Protein AF-A0A956KTE0-F1 (afdb_monomer_lite)

Foldseek 3Di:
DQPPDPLPQDALVVLVVLLVVLCPDPLLVVAQPDDPVRLVVQLVVCLVVLPLVSLLVSLLNGLSNLLSQLLNLLVVLLVLLVPQDPDDCVVSLVVSLVSLVSNLVSLVSNLSSLVSLLSSQVSDPPRDDDDDDDPCLVVVLVVLLVVLVVCVVVPDCNSVVLSVQSSVLSRQQSSLSVVQVVCSVVVVSVSRPSVSNSVSSSSNSSSSSSSNSNSVVVVVVVVVVVVVVVVVD

Secondary structure (DSSP, 8-state):
-------PPPPHHHHHHHHHHHTTSHHHHT--SS-HHHHHHHHHHHHHTT-HHHHHHHHHHHHHHHHHHHHHHHHHHHHHHHT--SS-SHHHHHHHHHHHHHHHHHHHHHHHHHHHHHHHHHTSTTPPPPPPPPTTHHHHHHHHHHHHHHHHHTTS-HHHHHHHHHHHHHHHHHHHHHHHHHHHHTT-GGG--HHHHHHHHHHHHHHHHHHHHHHHHHHHHHHHHHHHHHTT-

Sequence (233 aa):
MRLAIPLEPPTLDEALGFTRALSLRPEVAAGPIMTAHQWDRAVVAAVTRRDRDGLAILLQAELVPNLASALQALATALRCARACPEGPPDEHVLDLADRIEPTSLAVMRAGKAVWAAEKREELLPEGPAPQRPRPGASSWVLAKATHYLEQQMDGGGACHRVTEDLGRALCRVAGPARVAIRCIDTGALDDLPTPPLQTALLDAFNALSAVRLYHVSLLLAEVTACEVLTARR

Structure (mmCIF, N/CA/C/O backbone):
data_AF-A0A956KTE0-F1
#
_entry.id   AF-A0A956KTE0-F1
#
loop_
_atom_site.group_PDB
_atom_site.id
_atom_site.type_symbol
_atom_site.label_atom_id
_atom_site.label_alt_id
_atom_site.label_comp_id
_atom_site.label_asym_id
_atom_site.label_entity_id
_atom_site.label_seq_id
_atom_site.pdbx_PDB_ins_code
_atom_site.Cartn_x
_atom_site.Cartn_y
_atom_site.Cartn_z
_atom_site.occupancy
_atom_site.B_iso_or_equiv
_atom_site.auth_seq_id
_atom_site.auth_comp_id
_atom_site.auth_asym_id
_atom_site.auth_atom_id
_atom_site.pdbx_PDB_model_num
ATOM 1 N N . MET A 1 1 ? -8.243 -14.402 22.248 1.00 38.31 1 MET A N 1
ATOM 2 C CA . MET A 1 1 ? -7.572 -15.489 21.502 1.00 38.31 1 MET A CA 1
ATOM 3 C C . MET A 1 1 ? -7.124 -14.879 20.182 1.00 38.31 1 MET A C 1
ATOM 5 O O . MET A 1 1 ? -7.975 -14.691 19.328 1.00 38.31 1 MET A O 1
ATOM 9 N N . ARG A 1 2 ? -5.857 -14.450 20.050 1.00 47.56 2 ARG A N 1
ATOM 10 C CA . ARG A 1 2 ? -5.370 -13.836 18.800 1.00 47.56 2 ARG A CA 1
ATOM 11 C C . ARG A 1 2 ? -5.444 -14.890 17.701 1.00 47.56 2 ARG A C 1
ATOM 13 O O . ARG A 1 2 ? -4.840 -15.953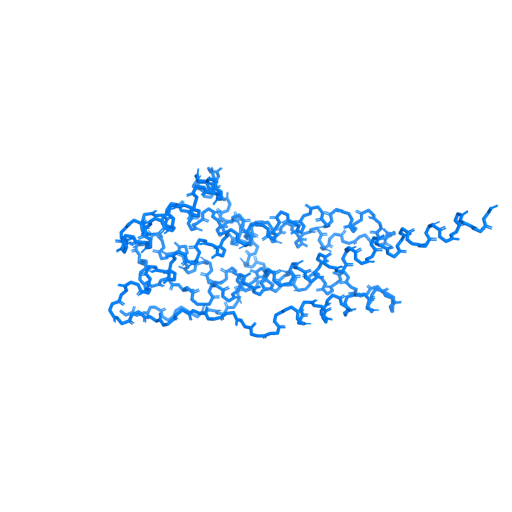 17.844 1.00 47.56 2 ARG A O 1
ATOM 20 N N . LEU A 1 3 ? -6.218 -14.635 16.652 1.00 46.44 3 LEU A N 1
ATOM 21 C CA . LEU A 1 3 ? -6.287 -15.533 15.507 1.00 46.44 3 LEU A CA 1
ATOM 22 C C . LEU A 1 3 ? -4.894 -15.595 14.870 1.00 46.44 3 LEU A C 1
ATOM 24 O O . LEU A 1 3 ? -4.423 -14.618 14.294 1.00 46.44 3 LEU A O 1
ATOM 28 N N . ALA A 1 4 ? -4.227 -16.744 14.982 1.00 48.03 4 ALA A N 1
ATOM 29 C CA . ALA A 1 4 ? -3.010 -17.037 14.237 1.00 48.03 4 ALA A CA 1
ATOM 30 C C . ALA A 1 4 ? -3.394 -17.302 12.775 1.00 48.03 4 ALA A C 1
ATOM 32 O O . ALA A 1 4 ? -3.425 -18.442 12.320 1.00 48.03 4 ALA A O 1
ATOM 33 N N . ILE A 1 5 ? -3.789 -16.252 12.055 1.00 54.62 5 ILE A N 1
ATOM 34 C CA . ILE A 1 5 ? -3.995 -16.349 10.613 1.00 54.62 5 ILE A CA 1
ATOM 35 C C . ILE A 1 5 ? -2.597 -16.408 9.999 1.00 54.62 5 ILE A C 1
ATOM 37 O O . ILE A 1 5 ? -1.818 -15.478 10.228 1.00 54.62 5 ILE A O 1
ATOM 41 N N . PRO A 1 6 ? -2.242 -17.476 9.263 1.00 53.53 6 PRO A N 1
ATOM 42 C CA . PRO A 1 6 ? -0.964 -17.522 8.576 1.00 53.53 6 PRO A CA 1
ATOM 43 C C . PRO A 1 6 ? -0.880 -16.320 7.633 1.00 53.53 6 PRO A C 1
ATOM 45 O O . PRO A 1 6 ? -1.693 -16.157 6.726 1.00 53.53 6 PRO A O 1
ATOM 48 N N . LEU A 1 7 ? 0.099 -15.453 7.886 1.00 66.81 7 LEU A N 1
ATOM 49 C CA . LEU A 1 7 ? 0.396 -14.254 7.095 1.00 66.81 7 LEU A CA 1
ATOM 50 C C . LEU A 1 7 ? 1.215 -14.599 5.842 1.00 66.81 7 LEU A C 1
ATOM 52 O O . LEU A 1 7 ? 1.961 -13.761 5.334 1.00 66.81 7 LEU A O 1
ATOM 56 N N . GLU A 1 8 ? 1.121 -15.843 5.368 1.00 76.50 8 GLU A N 1
ATOM 57 C CA . GLU A 1 8 ? 1.811 -16.261 4.157 1.00 76.50 8 GLU A CA 1
ATOM 58 C C . GLU A 1 8 ? 1.302 -15.427 2.972 1.00 76.50 8 GLU A C 1
ATOM 60 O O . GLU A 1 8 ? 0.088 -15.231 2.826 1.00 76.50 8 GLU A O 1
ATOM 65 N N . PRO A 1 9 ? 2.206 -14.877 2.141 1.00 81.50 9 PRO A N 1
ATOM 66 C CA . PRO A 1 9 ? 1.790 -14.101 0.987 1.00 81.50 9 PRO A CA 1
ATOM 67 C C . PRO A 1 9 ? 0.967 -14.985 0.037 1.00 81.50 9 PRO A C 1
ATOM 69 O O . PRO A 1 9 ? 1.449 -16.057 -0.334 1.00 81.50 9 PRO A O 1
ATOM 72 N N . PRO A 1 10 ? -0.233 -14.556 -0.395 1.00 90.94 10 PRO A N 1
ATOM 73 C CA . PRO A 1 10 ? -0.978 -15.264 -1.427 1.00 90.94 10 PRO A CA 1
ATOM 74 C C . PRO A 1 10 ? -0.177 -15.337 -2.730 1.00 90.94 10 PRO A C 1
ATOM 76 O O . PRO A 1 10 ? 0.693 -14.499 -3.001 1.00 90.94 10 PRO A O 1
ATOM 79 N N . THR A 1 11 ? -0.533 -16.298 -3.578 1.00 94.50 11 THR A N 1
ATOM 80 C CA . THR A 1 11 ? -0.065 -16.325 -4.969 1.00 94.50 11 THR A CA 1
ATOM 81 C C . THR A 1 11 ? -0.487 -15.048 -5.705 1.00 94.50 11 THR A C 1
ATOM 83 O O . THR A 1 11 ? -1.394 -14.324 -5.277 1.00 94.50 11 THR A O 1
ATOM 86 N N . LEU A 1 12 ? 0.168 -14.742 -6.829 1.00 93.88 12 LEU A N 1
ATOM 87 C CA . LEU A 1 12 ? -0.146 -13.529 -7.587 1.00 93.88 12 LEU A CA 1
ATOM 88 C C . LEU A 1 12 ? -1.594 -13.523 -8.099 1.00 93.88 12 LEU A C 1
ATOM 90 O O . LEU A 1 12 ? -2.271 -12.500 -8.001 1.00 93.88 12 LEU A O 1
ATOM 94 N N . ASP A 1 13 ? -2.088 -14.663 -8.579 1.00 95.06 13 ASP A N 1
ATOM 95 C CA . ASP A 1 13 ? -3.461 -14.788 -9.077 1.00 95.06 13 ASP A CA 1
ATOM 96 C C . ASP A 1 13 ? -4.488 -14.603 -7.959 1.00 95.06 13 ASP A C 1
ATOM 98 O O . ASP A 1 13 ? -5.482 -13.896 -8.129 1.00 95.06 13 ASP A O 1
ATOM 102 N N . GLU A 1 14 ? -4.221 -15.153 -6.773 1.00 94.69 14 GLU A N 1
ATOM 103 C CA . GLU A 1 14 ? -5.048 -14.915 -5.593 1.00 94.69 14 GLU A CA 1
ATOM 104 C C . GLU A 1 14 ? -5.025 -13.441 -5.176 1.00 94.69 14 GLU A C 1
ATOM 106 O O . GLU A 1 14 ? -6.070 -12.882 -4.828 1.00 94.69 14 GLU A O 1
ATOM 111 N N . ALA A 1 15 ? -3.856 -12.795 -5.186 1.00 94.50 15 ALA A N 1
ATOM 112 C CA . ALA A 1 15 ? -3.729 -11.383 -4.843 1.00 94.50 15 ALA A CA 1
ATOM 113 C C . ALA A 1 15 ? -4.538 -10.508 -5.814 1.00 94.50 15 ALA A C 1
ATOM 115 O O . ALA A 1 15 ? -5.346 -9.694 -5.369 1.00 94.50 15 ALA A O 1
ATOM 116 N N . LEU A 1 16 ? -4.405 -10.743 -7.123 1.00 94.31 16 LEU A N 1
ATOM 117 C CA . LEU A 1 16 ? -5.167 -10.052 -8.166 1.00 94.31 16 LEU A CA 1
ATOM 118 C C . LEU A 1 16 ? -6.675 -10.317 -8.058 1.00 94.31 16 LEU A C 1
ATOM 120 O O . LEU A 1 16 ? -7.475 -9.383 -8.154 1.00 94.31 16 LEU A O 1
ATOM 124 N N . GLY A 1 17 ? -7.071 -11.569 -7.818 1.00 94.56 17 GLY A N 1
ATOM 125 C CA . GLY A 1 17 ? -8.466 -11.950 -7.596 1.00 94.56 17 GLY A CA 1
ATOM 126 C C . GLY A 1 17 ? -9.067 -11.245 -6.380 1.00 94.56 17 GLY A C 1
ATOM 127 O O . GLY A 1 17 ? -10.183 -10.733 -6.446 1.00 94.56 17 GLY A O 1
ATOM 128 N N . PHE A 1 18 ? -8.300 -11.132 -5.294 1.00 94.62 18 PHE A N 1
ATOM 129 C CA . PHE A 1 18 ? -8.706 -10.388 -4.106 1.00 94.62 18 PHE A CA 1
ATOM 130 C C . PHE A 1 18 ? -8.830 -8.887 -4.362 1.00 94.62 18 PHE A C 1
ATOM 132 O O . PHE A 1 18 ? -9.846 -8.307 -3.991 1.00 94.62 18 PHE A O 1
ATOM 139 N N . THR A 1 19 ? -7.858 -8.262 -5.030 1.00 93.31 19 THR A N 1
ATOM 140 C CA . THR A 1 19 ? -7.941 -6.844 -5.412 1.00 93.31 19 THR A CA 1
ATOM 141 C C . THR A 1 19 ? -9.193 -6.569 -6.246 1.00 93.31 19 THR A C 1
ATOM 143 O O . THR A 1 19 ? -9.898 -5.593 -5.996 1.00 93.31 19 THR A O 1
ATOM 146 N N . ARG A 1 20 ? -9.519 -7.462 -7.190 1.00 93.12 20 ARG A N 1
ATOM 147 C CA . ARG A 1 20 ? -10.733 -7.360 -8.007 1.00 93.12 20 ARG A CA 1
ATOM 148 C C . ARG A 1 20 ? -12.012 -7.536 -7.190 1.00 93.12 20 ARG A C 1
ATOM 150 O O . ARG A 1 20 ? -12.974 -6.826 -7.433 1.00 93.12 20 ARG A O 1
ATOM 157 N N . ALA A 1 21 ? -12.051 -8.473 -6.246 1.00 92.50 21 ALA A N 1
ATOM 158 C CA . ALA A 1 21 ? -13.213 -8.640 -5.374 1.00 92.50 21 ALA A CA 1
ATOM 159 C C . ALA A 1 21 ? -13.413 -7.415 -4.464 1.00 92.50 21 ALA A C 1
ATOM 161 O O . ALA A 1 21 ? -14.536 -6.962 -4.259 1.00 92.50 21 ALA A O 1
ATOM 162 N N . LEU A 1 22 ? -12.314 -6.852 -3.959 1.00 91.81 22 LEU A N 1
ATOM 163 C CA . LEU A 1 22 ? -12.307 -5.684 -3.087 1.00 91.81 22 LEU A CA 1
ATOM 164 C C . LEU A 1 22 ? -12.831 -4.426 -3.797 1.00 91.81 22 LEU A C 1
ATOM 166 O O . LEU A 1 22 ? -13.578 -3.664 -3.191 1.00 91.81 22 LEU A O 1
ATOM 170 N N . SER A 1 23 ? -12.512 -4.230 -5.080 1.00 87.31 23 SER A N 1
ATOM 171 C CA . SER A 1 23 ? -12.990 -3.073 -5.854 1.00 87.31 23 SER A CA 1
ATOM 172 C C . SER A 1 23 ? -14.496 -3.076 -6.138 1.00 87.31 23 SER A C 1
ATOM 174 O O . SER A 1 23 ? -15.043 -2.044 -6.515 1.00 87.31 23 SER A O 1
ATOM 176 N N . LEU A 1 24 ? -15.175 -4.206 -5.925 1.00 89.25 24 LEU A N 1
ATOM 177 C CA . LEU A 1 24 ? -16.628 -4.326 -6.067 1.00 89.25 24 LEU A CA 1
ATOM 178 C C . LEU A 1 24 ? -17.393 -3.933 -4.793 1.00 89.25 24 LEU A C 1
ATOM 180 O O . LEU A 1 24 ? -18.623 -3.900 -4.813 1.00 89.25 24 LEU A O 1
ATOM 184 N N . ARG A 1 25 ? -16.700 -3.653 -3.680 1.00 89.00 25 ARG A N 1
ATOM 185 C CA . ARG A 1 25 ? -17.348 -3.250 -2.425 1.00 89.00 25 ARG A CA 1
ATOM 186 C C . ARG A 1 25 ? -17.903 -1.816 -2.529 1.00 89.00 25 ARG A C 1
ATOM 188 O O . ARG A 1 25 ? -17.179 -0.931 -2.991 1.00 89.00 25 ARG A O 1
ATOM 195 N N . PRO A 1 26 ? -19.143 -1.547 -2.078 1.00 84.06 26 PRO A N 1
ATOM 196 C CA . PRO A 1 26 ? -19.763 -0.217 -2.162 1.00 84.06 26 PRO A CA 1
ATOM 197 C C . PRO A 1 26 ? -18.943 0.915 -1.523 1.00 84.06 26 PRO A C 1
ATOM 199 O O . PRO A 1 26 ? -18.786 1.986 -2.102 1.00 84.06 26 PRO A O 1
ATOM 202 N N . GLU A 1 27 ? -18.373 0.668 -0.349 1.00 80.06 27 GLU A N 1
ATOM 203 C CA . GLU A 1 27 ? -17.525 1.598 0.398 1.00 80.06 27 GLU A CA 1
ATOM 204 C C . GLU A 1 27 ? -16.182 1.871 -0.292 1.00 80.06 27 GLU A C 1
ATOM 206 O O . GLU A 1 27 ? -15.581 2.920 -0.088 1.00 80.06 27 GLU A O 1
ATOM 211 N N . VAL A 1 28 ? -15.722 0.958 -1.153 1.00 83.44 28 VAL A N 1
ATOM 212 C CA . VAL A 1 28 ? -14.539 1.175 -1.993 1.00 83.44 28 VAL A CA 1
ATOM 213 C C . VAL A 1 28 ? -14.902 2.011 -3.217 1.00 83.44 28 VAL A C 1
ATOM 215 O O . VAL A 1 28 ? -14.128 2.884 -3.599 1.00 83.44 28 VAL A O 1
ATOM 218 N N . ALA A 1 29 ? -16.087 1.798 -3.797 1.00 79.94 29 ALA A N 1
ATOM 219 C CA . ALA A 1 29 ? -16.585 2.599 -4.916 1.00 79.94 29 ALA A CA 1
ATOM 220 C C . ALA A 1 29 ? -16.815 4.072 -4.532 1.00 79.94 29 ALA A C 1
ATOM 222 O O . ALA A 1 29 ? -16.582 4.959 -5.350 1.00 79.94 29 ALA A O 1
ATOM 223 N N . ALA A 1 30 ? -17.218 4.336 -3.284 1.00 77.81 30 ALA A N 1
ATOM 224 C CA . ALA A 1 30 ? -17.306 5.691 -2.734 1.00 77.81 30 ALA A CA 1
ATOM 225 C C . ALA A 1 30 ? -15.927 6.352 -2.536 1.00 77.81 30 ALA A C 1
ATOM 227 O O . ALA A 1 30 ? -15.825 7.578 -2.495 1.00 77.81 30 ALA A O 1
ATOM 228 N N . GLY A 1 31 ? -14.868 5.542 -2.452 1.00 80.19 31 GLY A N 1
ATOM 229 C CA . GLY A 1 31 ? -13.510 5.988 -2.186 1.00 80.19 31 GLY A CA 1
ATOM 230 C C . GLY A 1 31 ? -13.309 6.499 -0.753 1.00 80.19 31 GLY A C 1
ATOM 231 O O . GLY A 1 31 ? -14.213 6.445 0.082 1.00 80.19 31 GLY A O 1
ATOM 232 N N . PRO A 1 32 ? -12.095 6.980 -0.437 1.00 79.94 32 PRO A N 1
ATOM 233 C CA . PRO A 1 32 ? -11.820 7.621 0.842 1.00 79.94 32 PRO A CA 1
ATOM 234 C C . PRO A 1 32 ? -12.695 8.866 1.049 1.00 79.94 32 PRO A C 1
ATOM 236 O O . PRO A 1 32 ? -12.829 9.685 0.139 1.00 79.94 32 PRO A O 1
ATOM 239 N N . ILE A 1 33 ? -13.240 9.037 2.252 1.00 84.12 33 ILE A N 1
ATOM 240 C CA . ILE A 1 33 ? -14.192 10.107 2.586 1.00 84.12 33 ILE A CA 1
ATOM 241 C C . ILE A 1 33 ? -13.447 11.422 2.834 1.00 84.12 33 ILE A C 1
ATOM 243 O O . ILE A 1 33 ? -13.886 12.501 2.435 1.00 84.12 33 ILE A O 1
ATOM 247 N N . MET A 1 34 ? -12.303 11.342 3.509 1.00 89.25 34 MET A N 1
ATOM 248 C CA . MET A 1 34 ? -11.476 12.489 3.853 1.00 89.25 34 MET A CA 1
ATOM 249 C C . MET A 1 34 ? -10.453 12.799 2.759 1.00 89.25 34 MET A C 1
ATOM 251 O O . MET A 1 34 ? -10.003 11.938 2.011 1.00 89.25 34 MET A O 1
ATOM 255 N N . THR A 1 35 ? -9.996 14.043 2.687 1.00 88.62 35 THR A N 1
ATOM 256 C CA . THR A 1 35 ? -8.736 14.378 2.004 1.00 88.62 35 THR A CA 1
ATOM 257 C C . THR A 1 35 ? -7.541 13.987 2.879 1.00 88.62 35 THR A C 1
ATOM 259 O O . THR A 1 35 ? -7.670 13.852 4.096 1.00 88.62 35 THR A O 1
ATOM 262 N N . ALA A 1 36 ? -6.344 13.868 2.293 1.00 84.56 36 ALA A N 1
ATOM 263 C CA . ALA A 1 36 ? -5.128 13.558 3.056 1.00 84.56 36 ALA A CA 1
ATOM 264 C C . ALA A 1 36 ? -4.868 14.563 4.197 1.00 84.56 36 ALA A C 1
ATOM 266 O O . ALA A 1 36 ? -4.4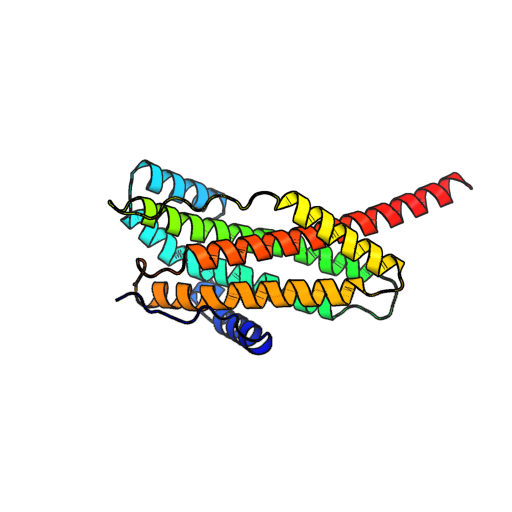84 14.173 5.295 1.00 84.56 36 ALA A O 1
ATOM 267 N N . HIS A 1 37 ? -5.141 15.851 3.963 1.00 88.00 37 HIS A N 1
ATOM 268 C CA . HIS A 1 37 ? -4.978 16.889 4.980 1.00 88.00 37 HIS A CA 1
ATOM 269 C C . HIS A 1 37 ? -6.008 16.773 6.115 1.00 88.00 37 HIS A C 1
ATOM 271 O O . HIS A 1 37 ? -5.662 16.929 7.286 1.00 88.00 37 HIS A O 1
ATOM 277 N N . GLN A 1 38 ? -7.273 16.486 5.785 1.00 93.19 38 GLN A N 1
ATOM 278 C CA . GLN A 1 38 ? -8.312 16.248 6.793 1.00 93.19 38 GLN A CA 1
ATOM 279 C C . GLN A 1 38 ? -7.994 15.013 7.636 1.00 93.19 38 GLN A C 1
ATOM 281 O O . GLN A 1 38 ? -8.114 15.079 8.858 1.00 93.19 38 GLN A O 1
ATOM 286 N N . TRP A 1 39 ? -7.535 13.936 6.994 1.00 90.69 39 TRP A N 1
ATOM 287 C CA . TRP A 1 39 ? -7.089 12.719 7.664 1.00 90.69 39 TRP A CA 1
ATOM 288 C C . TRP A 1 39 ? -5.965 13.003 8.664 1.00 90.69 39 TRP A C 1
ATOM 290 O O . TRP A 1 39 ? -6.117 12.726 9.853 1.00 90.69 39 TRP A O 1
ATOM 300 N N . ASP A 1 40 ? -4.871 13.625 8.210 1.00 90.25 40 ASP A N 1
ATOM 301 C CA . ASP A 1 40 ? -3.712 13.920 9.061 1.00 90.25 40 ASP A CA 1
ATOM 302 C C . ASP A 1 40 ? -4.126 14.756 10.285 1.00 90.25 40 ASP A C 1
ATOM 304 O O . ASP A 1 40 ? -3.750 14.452 11.419 1.00 90.25 40 ASP A O 1
ATOM 308 N N . ARG A 1 41 ? -4.974 15.775 10.084 1.00 94.00 41 ARG A N 1
ATOM 309 C CA . ARG A 1 41 ? -5.502 16.600 11.180 1.00 94.00 41 ARG A CA 1
ATOM 310 C C . ARG A 1 41 ? -6.377 15.810 12.147 1.00 94.00 41 ARG A C 1
ATOM 312 O O . ARG A 1 41 ? -6.260 16.018 13.354 1.00 94.00 41 ARG A O 1
ATOM 319 N N . ALA A 1 42 ? -7.254 14.947 11.641 1.00 93.75 42 ALA A N 1
ATOM 320 C CA . ALA A 1 42 ? -8.157 14.154 12.466 1.00 93.75 42 ALA A CA 1
ATOM 321 C C . ALA A 1 42 ? -7.382 13.169 13.350 1.00 93.75 42 ALA A C 1
ATOM 323 O O . ALA A 1 42 ? -7.614 13.126 14.559 1.00 93.75 42 ALA A O 1
ATOM 324 N N . VAL A 1 43 ? -6.404 12.459 12.777 1.00 92.81 43 VAL A N 1
ATOM 325 C CA . VAL A 1 43 ? -5.567 11.517 13.530 1.00 92.81 43 VAL A CA 1
ATOM 326 C C . VAL A 1 43 ? -4.723 12.251 14.570 1.00 92.81 43 VAL A C 1
ATOM 328 O O . VAL A 1 43 ? -4.751 11.875 15.739 1.00 92.81 43 VAL A O 1
ATOM 331 N N . VAL A 1 44 ? -4.035 13.340 14.204 1.00 93.62 44 VAL A N 1
ATOM 332 C CA . VAL A 1 44 ? -3.242 14.136 15.163 1.00 93.62 44 VAL A CA 1
ATOM 333 C C . VAL A 1 44 ? -4.115 14.646 16.311 1.00 93.62 44 VAL A C 1
ATOM 335 O O . VAL A 1 44 ? -3.722 14.556 17.476 1.00 93.62 44 VAL A O 1
ATOM 338 N N . ALA A 1 45 ? -5.314 15.149 16.011 1.00 95.31 45 ALA A N 1
ATOM 339 C CA . ALA A 1 45 ? -6.239 15.627 17.031 1.00 95.31 45 ALA A CA 1
ATOM 340 C C . ALA A 1 45 ? -6.739 14.504 17.955 1.00 95.31 45 ALA A C 1
ATOM 342 O O . ALA A 1 45 ? -6.918 14.749 19.149 1.00 95.31 45 ALA A O 1
ATOM 343 N N . ALA A 1 46 ? -6.973 13.297 17.433 1.00 94.81 46 ALA A N 1
ATOM 344 C CA . ALA A 1 46 ? -7.378 12.143 18.233 1.00 94.81 46 ALA A CA 1
ATOM 345 C C . ALA A 1 46 ? -6.228 11.649 19.129 1.00 94.81 46 ALA A C 1
ATOM 347 O O . ALA A 1 46 ? -6.408 11.505 20.336 1.00 94.81 46 ALA A O 1
ATOM 348 N N . VAL A 1 47 ? -5.015 11.515 18.581 1.00 92.56 47 VAL A N 1
ATOM 349 C CA . VAL A 1 47 ? -3.808 11.135 19.339 1.00 92.56 47 VAL A CA 1
ATOM 350 C C . VAL A 1 47 ? -3.519 12.131 20.463 1.00 92.56 47 VAL A C 1
ATOM 352 O O . VAL A 1 47 ? -3.293 11.731 21.602 1.00 92.56 47 VAL A O 1
ATOM 355 N N . THR A 1 48 ? -3.588 13.433 20.172 1.00 94.31 48 THR A N 1
ATOM 356 C CA . THR A 1 48 ? -3.325 14.498 21.159 1.00 94.31 48 THR A CA 1
ATOM 357 C C . THR A 1 48 ? -4.311 14.440 22.324 1.00 94.31 48 THR A C 1
ATOM 359 O O . THR A 1 48 ? -3.934 14.643 23.476 1.00 94.31 48 THR A O 1
ATOM 362 N N . ARG A 1 49 ? -5.577 14.122 22.032 1.00 95.38 49 ARG A N 1
ATOM 363 C CA . ARG A 1 49 ? -6.643 13.963 23.029 1.00 95.38 49 ARG A CA 1
ATOM 364 C C . ARG A 1 49 ? -6.652 12.590 23.704 1.00 95.38 49 ARG A C 1
ATOM 366 O O . ARG A 1 49 ? -7.468 12.383 24.593 1.00 95.38 49 ARG A O 1
ATOM 373 N N . ARG A 1 50 ? -5.756 11.675 23.307 1.00 92.44 50 ARG A N 1
ATOM 374 C CA . ARG A 1 50 ? -5.766 10.257 23.708 1.00 92.44 50 ARG A CA 1
ATOM 375 C C . ARG A 1 50 ? -7.121 9.585 23.445 1.00 92.44 50 ARG A C 1
ATOM 377 O O . ARG A 1 50 ? -7.572 8.739 24.210 1.00 92.44 50 ARG A O 1
ATOM 384 N N . ASP A 1 51 ? -7.766 9.982 22.354 1.00 94.88 51 ASP A N 1
ATOM 385 C CA . ASP A 1 51 ? -9.101 9.544 21.962 1.00 94.88 51 ASP A CA 1
ATOM 386 C C . ASP A 1 51 ? -9.028 8.241 21.152 1.00 94.88 51 ASP A C 1
ATOM 388 O O . ASP A 1 51 ? -8.924 8.237 19.920 1.00 94.88 51 ASP A O 1
ATOM 392 N N . ARG A 1 52 ? -9.036 7.112 21.870 1.00 93.06 52 ARG A N 1
ATOM 393 C CA . ARG A 1 52 ? -8.970 5.768 21.277 1.00 93.06 52 ARG A CA 1
ATOM 394 C C . ARG A 1 52 ? -10.201 5.454 20.421 1.00 93.06 52 ARG A C 1
ATOM 396 O O . ARG A 1 52 ? -10.061 4.801 19.384 1.00 93.06 52 ARG A O 1
ATOM 403 N N . ASP A 1 53 ? -11.375 5.921 20.831 1.00 93.50 53 ASP A N 1
ATOM 404 C CA . ASP A 1 53 ? -12.634 5.668 20.127 1.00 93.50 53 ASP A CA 1
ATOM 405 C C . ASP A 1 53 ? -12.729 6.519 18.856 1.00 93.50 53 ASP A C 1
ATOM 407 O O . ASP A 1 53 ? -13.114 6.017 17.801 1.00 93.50 53 ASP A O 1
ATOM 411 N N . GLY A 1 54 ? -12.258 7.767 18.904 1.00 94.00 54 GLY A N 1
ATOM 412 C CA . GLY A 1 54 ? -12.088 8.601 17.717 1.00 94.00 54 GLY A CA 1
ATOM 413 C C . GLY A 1 54 ? -11.168 7.957 16.676 1.00 94.00 54 GLY A C 1
ATOM 414 O O . GLY A 1 54 ? -11.503 7.928 15.491 1.00 94.00 54 GLY A O 1
ATOM 415 N N . LEU A 1 55 ? -10.045 7.361 17.099 1.00 94.38 55 LEU A N 1
ATOM 416 C CA . LEU A 1 55 ? -9.176 6.589 16.200 1.00 94.38 55 LEU A CA 1
ATOM 417 C C . LEU A 1 55 ? -9.875 5.340 15.641 1.00 94.38 55 LEU A C 1
ATOM 419 O O . LEU A 1 55 ? -9.694 5.021 14.469 1.00 94.38 55 LEU A O 1
ATOM 423 N N . ALA A 1 56 ? -10.692 4.650 16.442 1.00 94.38 56 ALA A N 1
ATOM 424 C CA . ALA A 1 56 ? -11.468 3.497 15.985 1.00 94.38 56 ALA A CA 1
ATOM 425 C C . ALA A 1 56 ? -12.464 3.871 14.874 1.00 94.38 56 ALA A C 1
ATOM 427 O O . ALA A 1 56 ? -12.527 3.182 13.856 1.00 94.38 56 ALA A O 1
ATOM 428 N N . ILE A 1 57 ? -13.186 4.984 15.034 1.00 94.00 57 ILE A N 1
ATOM 429 C CA . ILE A 1 57 ? -14.130 5.501 14.031 1.00 94.00 57 ILE A CA 1
ATOM 430 C C . ILE A 1 57 ? -13.396 5.863 12.736 1.00 94.00 57 ILE A C 1
ATOM 432 O O . ILE A 1 57 ? -13.824 5.478 11.648 1.00 94.00 57 ILE A O 1
ATOM 436 N N . LEU A 1 58 ? -12.261 6.562 12.848 1.00 93.75 58 LEU A N 1
ATOM 437 C CA . LEU A 1 58 ? -11.431 6.913 11.695 1.00 93.75 58 LEU A CA 1
ATOM 438 C C . LEU A 1 58 ? -10.955 5.663 10.941 1.00 93.75 58 LEU A C 1
ATOM 440 O O . LEU A 1 58 ? -11.045 5.615 9.717 1.00 93.75 58 LEU A O 1
ATOM 444 N N . LEU A 1 59 ? -10.498 4.632 11.655 1.00 93.88 59 LEU A N 1
ATOM 445 C CA . LEU A 1 59 ? -10.058 3.372 11.050 1.00 93.88 59 LEU A CA 1
ATOM 446 C C . LEU A 1 59 ? -11.189 2.640 10.328 1.00 93.88 59 LEU A C 1
ATOM 448 O O . LEU A 1 59 ? -10.980 2.168 9.213 1.00 93.88 59 LEU A O 1
ATOM 452 N N . GLN A 1 60 ? -12.376 2.564 10.929 1.00 91.94 60 GLN A N 1
ATOM 453 C CA . GLN A 1 60 ? -13.539 1.931 10.300 1.00 91.94 60 GLN A CA 1
ATOM 454 C C . GLN A 1 60 ? -13.945 2.641 9.005 1.00 91.94 60 GLN A C 1
ATOM 456 O O . GLN A 1 60 ? -14.276 1.979 8.025 1.00 91.94 60 GLN A O 1
ATOM 461 N N . ALA A 1 61 ? -13.880 3.974 8.986 1.00 90.56 61 ALA A N 1
ATOM 462 C CA . ALA A 1 61 ? -14.247 4.768 7.820 1.00 90.56 61 ALA A CA 1
ATOM 463 C C . ALA A 1 61 ? -13.206 4.701 6.689 1.00 90.56 61 ALA A C 1
ATOM 465 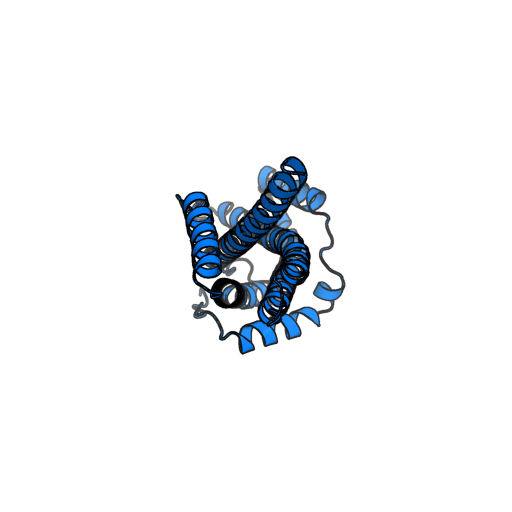O O . ALA A 1 61 ? -13.565 4.702 5.515 1.00 90.56 61 ALA A O 1
ATOM 466 N N . GLU A 1 62 ? -11.914 4.667 7.025 1.00 93.06 62 GLU A N 1
ATOM 467 C CA . GLU A 1 62 ? -10.855 4.963 6.054 1.00 93.06 62 GLU A CA 1
ATOM 468 C C . GLU A 1 62 ? -9.917 3.785 5.771 1.00 93.06 62 GLU A C 1
ATOM 470 O O . GLU A 1 62 ? -9.321 3.747 4.695 1.00 93.06 62 GLU A O 1
ATOM 475 N N . LEU A 1 63 ? -9.765 2.792 6.654 1.00 93.38 63 LEU A N 1
ATOM 476 C CA . LEU A 1 63 ? -8.765 1.740 6.431 1.00 93.38 63 LEU A CA 1
ATOM 477 C C . LEU A 1 63 ? -9.069 0.914 5.171 1.00 93.38 63 LEU A C 1
ATOM 479 O O . LEU A 1 63 ? -8.182 0.718 4.337 1.00 93.38 63 LEU A O 1
ATOM 483 N N . VAL A 1 64 ? -10.318 0.467 5.001 1.00 94.19 64 VAL A N 1
ATOM 484 C CA . VAL A 1 64 ? -10.718 -0.381 3.863 1.00 94.19 64 VAL A CA 1
ATOM 485 C C . VAL A 1 64 ? -10.595 0.363 2.523 1.00 94.19 64 VAL A C 1
ATOM 487 O O . VAL A 1 64 ? -9.907 -0.163 1.642 1.00 94.19 64 VAL A O 1
ATOM 490 N N . PRO A 1 65 ? -11.139 1.588 2.343 1.00 93.25 65 PRO A N 1
ATOM 491 C CA . PRO A 1 65 ? -10.979 2.328 1.088 1.00 93.25 65 PRO A CA 1
ATOM 492 C C . PRO A 1 65 ? -9.517 2.636 0.739 1.00 93.25 65 PRO A C 1
ATOM 494 O O . PRO A 1 65 ? -9.123 2.556 -0.429 1.00 93.25 65 PRO A O 1
ATOM 497 N N . ASN A 1 66 ? -8.683 2.950 1.738 1.00 94.44 66 ASN A N 1
ATOM 498 C CA . ASN A 1 66 ? -7.270 3.249 1.506 1.00 94.44 66 ASN A CA 1
ATOM 499 C C . ASN A 1 66 ? -6.469 1.992 1.122 1.00 94.44 66 ASN A C 1
ATOM 501 O O . ASN A 1 66 ? -5.680 2.043 0.177 1.00 94.44 66 ASN A O 1
ATOM 505 N N . LEU A 1 67 ? -6.704 0.848 1.778 1.00 95.69 67 LEU A N 1
ATOM 506 C CA . LEU A 1 67 ? -6.083 -0.427 1.393 1.00 95.69 67 LEU A CA 1
ATOM 507 C C . LEU A 1 67 ? -6.522 -0.881 -0.001 1.00 95.69 67 LEU A C 1
ATOM 509 O O . LEU A 1 67 ? -5.690 -1.317 -0.799 1.00 95.69 67 LEU A O 1
ATOM 513 N N . ALA A 1 68 ? -7.810 -0.740 -0.316 1.00 94.81 68 ALA A N 1
ATOM 514 C CA . ALA A 1 68 ? -8.339 -1.060 -1.634 1.00 94.81 68 ALA A CA 1
ATOM 515 C C . ALA A 1 68 ? -7.691 -0.211 -2.732 1.00 94.81 68 ALA A C 1
ATOM 517 O O . ALA A 1 68 ? -7.235 -0.751 -3.741 1.00 94.81 68 ALA A O 1
ATOM 518 N N . SER A 1 69 ? -7.573 1.099 -2.499 1.00 93.44 69 SER A N 1
ATOM 519 C CA . SER A 1 69 ? -6.911 2.027 -3.421 1.00 93.44 69 SER A CA 1
ATOM 520 C C . SER A 1 69 ? -5.446 1.651 -3.655 1.00 93.44 69 SER A C 1
ATOM 522 O O . SER A 1 69 ? -5.001 1.594 -4.800 1.00 93.44 69 SER A O 1
ATOM 524 N N . ALA A 1 70 ? -4.701 1.335 -2.590 1.00 95.94 70 ALA A N 1
ATOM 525 C CA . ALA A 1 70 ? -3.303 0.918 -2.690 1.00 95.94 70 ALA A CA 1
ATOM 526 C C . ALA A 1 70 ? -3.136 -0.384 -3.494 1.00 95.94 70 ALA A C 1
ATOM 528 O O . ALA A 1 70 ? -2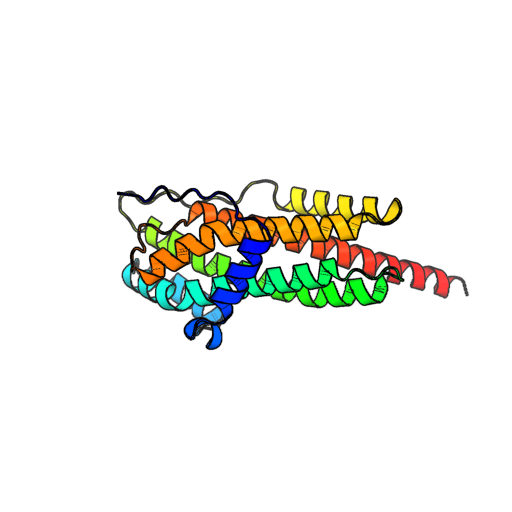.310 -0.448 -4.405 1.00 95.94 70 ALA A O 1
ATOM 529 N N . LEU A 1 71 ? -3.946 -1.407 -3.203 1.00 96.94 71 LEU A N 1
ATOM 530 C CA . LEU A 1 71 ? -3.912 -2.692 -3.909 1.00 96.94 71 LEU A CA 1
ATOM 531 C C . LEU A 1 71 ? -4.298 -2.550 -5.386 1.00 96.94 71 LEU A C 1
ATOM 533 O O . LEU A 1 71 ? -3.654 -3.146 -6.249 1.00 96.94 71 LEU A O 1
ATOM 537 N N . GLN A 1 72 ? -5.319 -1.747 -5.691 1.00 95.00 72 GLN A N 1
ATOM 538 C CA . GLN A 1 72 ? -5.756 -1.494 -7.064 1.00 95.00 72 GLN A CA 1
ATOM 539 C C . GLN A 1 72 ? -4.697 -0.730 -7.866 1.00 95.00 72 GLN A C 1
ATOM 541 O O . GLN A 1 72 ? -4.461 -1.044 -9.039 1.00 95.00 72 GLN A O 1
ATOM 546 N N . ALA A 1 73 ? -4.043 0.252 -7.243 1.00 94.25 73 ALA A N 1
ATOM 547 C CA . ALA A 1 73 ? -2.969 1.001 -7.873 1.00 94.25 73 ALA A CA 1
ATOM 548 C C . ALA A 1 73 ? -1.751 0.100 -8.141 1.00 94.25 73 ALA A C 1
ATOM 550 O O . ALA A 1 73 ? -1.275 0.054 -9.273 1.00 94.25 73 ALA A O 1
ATOM 551 N N . LEU A 1 74 ? -1.343 -0.729 -7.169 1.00 95.81 74 LEU A N 1
ATOM 552 C CA . LEU A 1 74 ? -0.284 -1.734 -7.341 1.00 95.81 74 LEU A CA 1
ATOM 553 C C . LEU A 1 74 ? -0.600 -2.721 -8.473 1.00 95.81 74 LEU A C 1
ATOM 555 O O . LEU A 1 74 ? 0.242 -2.956 -9.335 1.00 95.81 74 LEU A O 1
ATOM 559 N N . ALA A 1 75 ? -1.821 -3.261 -8.521 1.00 95.00 75 ALA A N 1
ATOM 560 C CA . ALA A 1 75 ? -2.246 -4.158 -9.597 1.00 95.00 75 ALA A CA 1
ATOM 561 C C . ALA A 1 75 ? -2.253 -3.466 -10.972 1.00 95.00 75 ALA A C 1
ATOM 563 O O . ALA A 1 75 ? -2.022 -4.100 -12.002 1.00 95.00 75 ALA A O 1
ATOM 564 N N . THR A 1 76 ? -2.521 -2.162 -11.013 1.00 92.31 76 THR A N 1
ATOM 565 C CA . THR A 1 76 ? -2.495 -1.375 -12.252 1.00 92.31 76 THR A CA 1
ATOM 566 C C . THR A 1 76 ? -1.066 -1.094 -12.705 1.00 92.31 76 THR A C 1
ATOM 568 O O . THR A 1 76 ? -0.761 -1.338 -13.870 1.00 92.31 76 THR A O 1
ATOM 571 N N . ALA A 1 77 ? -0.179 -0.689 -11.793 1.00 91.69 77 ALA A N 1
ATOM 572 C CA . ALA A 1 77 ? 1.247 -0.531 -12.071 1.00 91.69 77 ALA A CA 1
ATOM 573 C C . ALA A 1 77 ? 1.881 -1.852 -12.536 1.00 91.69 77 ALA A C 1
ATOM 575 O O . ALA A 1 77 ? 2.594 -1.872 -13.532 1.00 91.69 77 ALA A O 1
ATOM 576 N N . LEU A 1 78 ? 1.547 -2.975 -11.891 1.00 93.56 78 LEU A N 1
ATOM 577 C CA . LEU A 1 78 ? 2.002 -4.303 -12.306 1.00 93.56 78 LEU A CA 1
ATOM 578 C C . LEU A 1 78 ? 1.522 -4.672 -13.715 1.00 93.56 78 LEU A C 1
ATOM 580 O O . LEU A 1 78 ? 2.302 -5.179 -14.512 1.00 93.56 78 LEU A O 1
ATOM 584 N N . ARG A 1 79 ? 0.240 -4.448 -14.037 1.00 90.56 79 ARG A N 1
ATOM 585 C CA . ARG A 1 79 ? -0.282 -4.718 -15.389 1.00 90.56 79 ARG A CA 1
ATOM 586 C C . ARG A 1 79 ? 0.421 -3.874 -16.444 1.00 90.56 79 ARG A C 1
ATOM 588 O O . ARG A 1 79 ? 0.703 -4.397 -17.514 1.00 90.56 79 ARG A O 1
ATOM 595 N N . CYS A 1 80 ? 0.706 -2.613 -16.124 1.00 87.12 80 CYS A N 1
ATOM 596 C CA . CYS A 1 80 ? 1.488 -1.738 -16.983 1.00 87.12 80 CYS A CA 1
ATOM 597 C C . CYS A 1 80 ? 2.895 -2.313 -17.182 1.00 87.12 80 CYS A C 1
ATOM 599 O O . CYS A 1 80 ? 3.228 -2.624 -18.312 1.00 87.12 80 CYS A O 1
ATOM 601 N N . ALA A 1 81 ? 3.639 -2.623 -16.114 1.00 87.75 81 ALA A N 1
ATOM 602 C CA . ALA A 1 81 ? 4.976 -3.222 -16.206 1.00 87.75 81 ALA A CA 1
ATOM 603 C C . ALA A 1 81 ? 5.015 -4.553 -16.989 1.00 87.75 81 ALA A C 1
ATOM 605 O O . ALA A 1 81 ? 5.961 -4.819 -17.724 1.00 87.75 81 ALA A O 1
ATOM 606 N N . ARG A 1 82 ? 3.966 -5.383 -16.889 1.00 86.50 82 ARG A N 1
ATOM 607 C CA . ARG A 1 82 ? 3.845 -6.633 -17.667 1.00 86.50 82 ARG A CA 1
ATOM 608 C C . ARG A 1 82 ? 3.657 -6.408 -19.163 1.00 86.50 82 ARG A C 1
ATOM 610 O O . ARG A 1 82 ? 3.983 -7.302 -19.934 1.00 86.50 82 ARG A O 1
ATOM 617 N N . ALA A 1 83 ? 3.103 -5.268 -19.563 1.00 83.31 83 ALA A N 1
ATOM 618 C CA . ALA A 1 83 ? 2.849 -4.919 -20.957 1.00 83.31 83 ALA A CA 1
ATOM 619 C C . ALA A 1 83 ? 4.080 -4.293 -21.636 1.00 83.31 83 ALA A C 1
ATOM 621 O O . ALA A 1 83 ? 3.932 -3.495 -22.557 1.00 83.31 83 ALA A O 1
ATOM 622 N N . CYS A 1 84 ? 5.282 -4.628 -21.159 1.00 72.81 84 CYS A N 1
ATOM 623 C CA . CYS A 1 84 ? 6.540 -4.159 -21.722 1.00 72.81 84 CYS A CA 1
ATOM 624 C C . CYS A 1 84 ? 6.602 -4.460 -23.225 1.00 72.81 84 CYS A C 1
ATOM 626 O O . CYS A 1 84 ? 6.535 -5.638 -23.591 1.00 72.81 84 CYS A O 1
ATOM 628 N N . PRO A 1 85 ? 6.683 -3.443 -24.099 1.00 65.75 85 PRO A N 1
ATOM 629 C CA . PRO A 1 85 ? 6.752 -3.676 -25.529 1.00 65.75 85 PRO A CA 1
ATOM 630 C C . PRO A 1 85 ? 8.096 -4.310 -25.894 1.00 65.75 85 PRO A C 1
ATOM 632 O O . PRO A 1 85 ? 9.123 -4.022 -25.287 1.00 65.75 85 PRO A O 1
ATOM 635 N N . GLU A 1 86 ? 8.103 -5.121 -26.951 1.00 59.47 86 GLU A N 1
ATOM 636 C CA . GLU A 1 86 ? 9.337 -5.625 -27.576 1.00 59.47 86 GLU A CA 1
ATOM 637 C C . GLU A 1 86 ? 10.080 -4.527 -28.388 1.00 59.47 86 GLU A C 1
ATOM 639 O O . GLU A 1 86 ? 11.072 -4.809 -29.055 1.00 59.47 86 GLU A O 1
ATOM 644 N N . GLY A 1 87 ? 9.593 -3.277 -28.352 1.00 54.66 87 GLY A N 1
ATOM 645 C CA . GLY A 1 87 ? 10.091 -2.105 -29.087 1.00 54.66 87 GLY A CA 1
ATOM 646 C C . GLY A 1 87 ? 10.774 -1.048 -28.197 1.00 54.66 87 GLY A C 1
ATOM 647 O O . GLY A 1 87 ? 11.057 -1.328 -27.034 1.00 54.66 87 GLY A O 1
ATOM 648 N N . PRO A 1 88 ? 11.081 0.157 -28.727 1.00 53.41 88 PRO A N 1
ATOM 649 C CA . PRO A 1 88 ? 11.888 1.152 -28.019 1.00 53.41 88 PRO A CA 1
ATOM 650 C C . PRO A 1 88 ? 11.268 1.562 -26.666 1.00 53.41 88 PRO A C 1
ATOM 652 O O . PRO A 1 88 ? 10.043 1.649 -26.554 1.00 53.41 88 PRO A O 1
ATOM 655 N N . PRO A 1 89 ? 12.104 1.794 -25.637 1.00 59.91 89 PRO A N 1
ATOM 656 C CA . PRO A 1 89 ? 11.673 1.911 -24.242 1.00 59.91 89 PRO A CA 1
ATOM 657 C C . PRO A 1 89 ? 10.853 3.175 -23.929 1.00 59.91 89 PRO A C 1
ATOM 659 O O . PRO A 1 89 ? 10.098 3.174 -22.955 1.00 59.91 89 PRO A O 1
ATOM 662 N N . ASP A 1 90 ? 10.965 4.222 -24.745 1.00 61.19 90 ASP A N 1
ATOM 663 C CA . ASP A 1 90 ? 10.567 5.593 -24.411 1.00 61.19 90 ASP A CA 1
ATOM 664 C C . ASP A 1 90 ? 9.071 5.727 -24.051 1.00 61.19 90 ASP A C 1
ATOM 666 O O . ASP A 1 90 ? 8.726 6.302 -23.018 1.00 61.19 90 ASP A O 1
ATOM 670 N N . GLU A 1 91 ? 8.157 5.144 -24.840 1.00 65.00 91 GLU A N 1
ATOM 671 C CA . GLU A 1 91 ? 6.707 5.253 -24.582 1.00 65.00 91 GLU A CA 1
ATOM 672 C C . GLU A 1 91 ? 6.270 4.454 -23.343 1.00 65.00 91 GLU A C 1
ATOM 674 O O . GLU A 1 91 ? 5.435 4.900 -22.555 1.00 65.00 91 GLU A O 1
ATOM 679 N N . HIS A 1 92 ? 6.883 3.293 -23.110 1.00 73.25 92 HIS A N 1
ATOM 680 C CA . HIS A 1 92 ? 6.553 2.437 -21.971 1.00 73.25 92 HIS A CA 1
ATOM 681 C C . HIS A 1 92 ? 7.063 2.996 -20.639 1.00 73.25 92 HIS A C 1
ATOM 683 O O . HIS A 1 92 ? 6.399 2.877 -19.605 1.00 73.25 92 HIS A O 1
ATOM 689 N N . VAL A 1 93 ? 8.250 3.609 -20.655 1.00 71.94 93 VAL A N 1
ATOM 690 C CA . VAL A 1 93 ? 8.851 4.236 -19.471 1.00 71.94 93 VAL A CA 1
ATOM 691 C C . VAL A 1 93 ? 7.965 5.375 -18.966 1.00 71.94 93 VAL A C 1
ATOM 693 O O . VAL A 1 93 ? 7.760 5.481 -17.751 1.00 71.94 93 VAL A O 1
ATOM 696 N N . LEU A 1 94 ? 7.392 6.169 -19.878 1.00 72.44 94 LEU A N 1
ATOM 697 C CA . LEU A 1 94 ? 6.444 7.238 -19.554 1.00 72.44 94 LEU A CA 1
ATOM 698 C C . LEU A 1 94 ? 5.125 6.685 -19.004 1.00 72.44 94 LEU A C 1
ATOM 700 O O . LEU A 1 94 ? 4.709 7.083 -17.915 1.00 72.44 94 LEU A O 1
ATOM 704 N N . ASP A 1 95 ? 4.523 5.704 -19.682 1.00 77.25 95 ASP A N 1
ATOM 705 C CA . ASP A 1 95 ? 3.270 5.083 -19.240 1.00 77.25 95 ASP A CA 1
ATOM 706 C C . ASP A 1 95 ? 3.380 4.497 -17.830 1.00 77.25 95 ASP A C 1
ATOM 708 O O . ASP A 1 95 ? 2.497 4.688 -16.989 1.00 77.25 95 ASP A O 1
ATOM 712 N N . LEU A 1 96 ? 4.471 3.785 -17.540 1.00 80.12 96 LEU A N 1
ATOM 713 C CA . LEU A 1 96 ? 4.678 3.207 -16.220 1.00 80.12 96 LEU A CA 1
ATOM 714 C C . LEU A 1 96 ? 5.049 4.290 -15.191 1.00 80.12 96 LEU A C 1
ATOM 716 O O . LEU A 1 96 ? 4.547 4.231 -14.067 1.00 80.12 96 LEU A O 1
ATOM 720 N N . ALA A 1 97 ? 5.823 5.322 -15.547 1.00 80.00 97 ALA A N 1
ATOM 721 C CA . ALA A 1 97 ? 6.095 6.460 -14.658 1.00 80.00 97 ALA A CA 1
ATOM 722 C C . ALA A 1 97 ? 4.803 7.168 -14.200 1.00 80.00 97 ALA A C 1
ATOM 724 O O . ALA A 1 97 ? 4.625 7.386 -12.995 1.00 80.00 97 ALA A O 1
ATOM 725 N N . ASP A 1 98 ? 3.862 7.397 -15.120 1.00 83.31 98 ASP A N 1
ATOM 726 C CA . ASP A 1 98 ? 2.551 8.004 -14.851 1.00 83.31 98 ASP A CA 1
ATOM 727 C C . ASP A 1 98 ? 1.683 7.174 -13.892 1.00 83.31 98 ASP A C 1
ATOM 729 O O . ASP A 1 98 ? 0.769 7.692 -13.242 1.00 83.31 98 ASP A O 1
ATOM 733 N N . ARG A 1 99 ? 1.950 5.868 -13.761 1.00 85.56 99 ARG A N 1
ATOM 734 C CA . ARG A 1 99 ? 1.255 4.993 -12.800 1.00 85.56 99 ARG A CA 1
ATOM 735 C C . ARG A 1 99 ? 1.986 4.869 -11.473 1.00 85.56 99 ARG A C 1
ATOM 737 O O . ARG A 1 99 ? 1.326 4.702 -10.443 1.00 85.56 99 ARG A O 1
ATOM 744 N N . ILE A 1 100 ? 3.314 4.935 -11.461 1.00 88.88 100 ILE A N 1
ATOM 745 C CA . ILE A 1 100 ? 4.116 4.686 -10.257 1.00 88.88 100 ILE A CA 1
ATOM 746 C C . ILE A 1 100 ? 3.910 5.776 -9.205 1.00 88.88 100 ILE A C 1
ATOM 748 O O . ILE A 1 100 ? 3.754 5.452 -8.025 1.00 88.88 100 ILE A O 1
ATOM 752 N N . GLU A 1 101 ? 3.851 7.052 -9.588 1.00 89.00 101 GLU A N 1
ATOM 753 C CA . GLU A 1 101 ? 3.633 8.134 -8.620 1.00 89.00 101 GLU A CA 1
ATOM 754 C C . GLU A 1 101 ? 2.256 8.054 -7.932 1.00 89.00 101 GLU A C 1
ATOM 756 O O . GLU A 1 101 ? 2.231 7.960 -6.698 1.00 89.00 101 GLU A O 1
ATOM 761 N N . PRO A 1 102 ? 1.121 7.976 -8.657 1.00 90.44 102 PRO A N 1
ATOM 762 C CA . PRO A 1 102 ? -0.185 7.771 -8.032 1.00 90.44 102 PRO A CA 1
ATOM 763 C C . PRO A 1 102 ? -0.243 6.510 -7.163 1.00 90.44 102 PRO A C 1
ATOM 765 O O . PRO A 1 102 ? -0.845 6.520 -6.088 1.00 90.44 102 PRO A O 1
ATOM 768 N N . THR A 1 103 ? 0.429 5.434 -7.584 1.00 93.00 103 THR A N 1
ATOM 769 C CA . THR A 1 103 ? 0.515 4.192 -6.803 1.00 93.00 103 THR A CA 1
ATOM 770 C C . THR A 1 103 ? 1.281 4.391 -5.501 1.00 93.00 103 THR A C 1
ATOM 772 O O . THR A 1 103 ? 0.837 3.938 -4.446 1.00 93.00 103 THR A O 1
ATOM 775 N N . SER A 1 104 ? 2.391 5.126 -5.543 1.00 93.06 104 SER A N 1
ATOM 776 C CA . SER A 1 104 ? 3.199 5.442 -4.361 1.00 93.06 104 SER A CA 1
ATOM 777 C C . SER A 1 104 ? 2.404 6.275 -3.356 1.00 93.06 104 SER A C 1
ATOM 779 O O . SER A 1 104 ? 2.437 5.997 -2.157 1.00 93.06 104 SER A O 1
ATOM 781 N N . LEU A 1 105 ? 1.631 7.251 -3.842 1.00 91.25 105 LEU A N 1
ATOM 782 C CA . LEU A 1 105 ? 0.734 8.059 -3.015 1.00 91.25 105 LEU A CA 1
ATOM 783 C C . LEU A 1 105 ? -0.378 7.215 -2.378 1.00 91.25 105 LEU A C 1
ATOM 785 O O . LEU A 1 105 ? -0.648 7.373 -1.187 1.00 91.25 105 LEU A O 1
ATOM 789 N N . ALA A 1 106 ? -0.989 6.295 -3.131 1.00 93.31 106 ALA A N 1
ATOM 790 C CA . ALA A 1 106 ? -2.017 5.395 -2.610 1.00 93.31 106 ALA A CA 1
ATOM 791 C C . ALA A 1 106 ? -1.466 4.464 -1.514 1.00 93.31 106 ALA A C 1
ATOM 793 O O . ALA A 1 106 ? -2.070 4.342 -0.447 1.00 93.31 106 ALA A O 1
ATOM 794 N N . VAL A 1 107 ? -0.287 3.870 -1.731 1.00 95.25 107 VAL A N 1
ATOM 795 C CA . VAL A 1 107 ? 0.398 3.029 -0.733 1.00 95.25 107 VAL A CA 1
ATOM 796 C C . VAL A 1 107 ? 0.767 3.834 0.514 1.00 95.25 107 VAL A C 1
ATOM 798 O O . VAL A 1 107 ? 0.507 3.386 1.629 1.00 95.25 107 VAL A O 1
ATOM 801 N N . MET A 1 108 ? 1.307 5.045 0.353 1.00 92.62 108 MET A N 1
ATOM 802 C CA . MET A 1 108 ? 1.620 5.927 1.480 1.00 92.62 108 MET A CA 1
ATOM 803 C C . MET A 1 108 ? 0.361 6.291 2.275 1.00 92.62 108 MET A C 1
ATOM 805 O O . MET A 1 108 ? 0.385 6.305 3.505 1.00 92.62 108 MET A O 1
ATOM 809 N N . ARG A 1 109 ? -0.753 6.559 1.590 1.00 91.12 109 ARG A N 1
ATOM 810 C CA . ARG A 1 109 ? -2.028 6.883 2.232 1.00 91.12 109 ARG A CA 1
ATOM 811 C C . ARG A 1 109 ? -2.586 5.700 3.027 1.00 91.12 109 ARG A C 1
ATOM 813 O O . ARG A 1 109 ? -3.009 5.887 4.164 1.00 91.12 109 ARG A O 1
ATOM 820 N N . ALA A 1 110 ? -2.502 4.484 2.489 1.00 93.88 110 ALA A N 1
ATOM 821 C CA . ALA A 1 110 ? -2.791 3.269 3.249 1.00 93.88 110 ALA A CA 1
ATOM 822 C C . ALA A 1 110 ? -1.859 3.115 4.462 1.00 93.88 110 ALA A C 1
ATOM 824 O O . ALA A 1 110 ? -2.324 2.810 5.556 1.00 93.88 110 ALA A O 1
ATOM 825 N N . GLY A 1 111 ? -0.565 3.411 4.306 1.00 93.00 111 GLY A N 1
ATOM 826 C CA . GLY A 1 111 ? 0.400 3.423 5.409 1.00 93.00 111 GLY A CA 1
ATOM 827 C C . GLY A 1 111 ? 0.014 4.399 6.525 1.00 93.00 111 GLY A C 1
ATOM 828 O O . GLY A 1 111 ? 0.069 4.044 7.700 1.00 93.00 111 GLY A O 1
ATOM 829 N N . LYS A 1 112 ? -0.466 5.599 6.175 1.00 90.44 112 LYS A N 1
ATOM 830 C CA . LYS A 1 112 ? -1.001 6.575 7.140 1.00 90.44 112 LYS A CA 1
ATOM 831 C C . LYS A 1 112 ? -2.265 6.083 7.848 1.00 90.44 112 LYS A C 1
ATOM 833 O O . LYS A 1 112 ? -2.456 6.404 9.019 1.00 90.44 112 LYS A O 1
ATOM 838 N N . ALA A 1 113 ? -3.119 5.322 7.164 1.00 90.50 113 ALA A N 1
ATOM 839 C CA . ALA A 1 113 ? -4.283 4.700 7.790 1.00 90.50 113 ALA A CA 1
ATOM 840 C C . ALA A 1 113 ? -3.862 3.651 8.832 1.00 90.50 113 ALA A C 1
ATOM 842 O O . ALA A 1 113 ? -4.370 3.644 9.948 1.00 90.50 113 ALA A O 1
ATOM 843 N N . VAL A 1 114 ? -2.865 2.826 8.506 1.00 92.06 114 VAL A N 1
ATOM 844 C CA . VAL A 1 114 ? -2.301 1.823 9.426 1.00 92.06 114 VAL A CA 1
ATOM 845 C C . VAL A 1 114 ? -1.573 2.471 10.604 1.00 92.06 114 VAL A C 1
ATOM 847 O O . VAL A 1 114 ? -1.679 1.988 11.726 1.00 92.06 114 VAL A O 1
ATOM 850 N N . TRP A 1 115 ? -0.915 3.611 10.395 1.00 89.75 115 TRP A N 1
ATOM 851 C CA . TRP A 1 115 ? -0.324 4.387 11.487 1.00 89.75 115 TRP A CA 1
ATOM 852 C C . TRP A 1 115 ? -1.362 4.827 12.533 1.00 89.75 115 TRP A C 1
ATOM 854 O O . TRP A 1 115 ? -1.070 4.838 13.725 1.00 89.75 115 TRP A O 1
ATOM 864 N N . ALA A 1 116 ? -2.603 5.130 12.134 1.00 90.38 116 ALA A N 1
ATOM 865 C CA . ALA A 1 116 ? -3.666 5.407 13.102 1.00 90.38 116 ALA A CA 1
ATOM 866 C C . ALA A 1 116 ? -4.037 4.168 13.944 1.00 90.38 116 ALA A C 1
ATOM 868 O O . ALA A 1 116 ? -4.387 4.319 15.115 1.00 90.38 116 ALA A O 1
ATOM 869 N N . ALA A 1 117 ? -3.919 2.956 13.387 1.00 90.38 117 ALA A N 1
ATOM 870 C CA . ALA A 1 117 ? -4.106 1.705 14.127 1.00 90.38 117 ALA A CA 1
ATOM 871 C C . ALA A 1 117 ? -2.975 1.483 15.135 1.00 90.38 117 ALA A C 1
ATOM 873 O O . ALA A 1 117 ? -3.253 1.231 16.304 1.00 90.38 117 ALA A O 1
ATOM 874 N N . GLU A 1 118 ? -1.726 1.710 14.722 1.00 91.56 118 GLU A N 1
ATOM 875 C CA . GLU A 1 118 ? -0.560 1.703 15.614 1.00 91.56 118 GLU A CA 1
ATOM 876 C C . GLU A 1 118 ? -0.755 2.679 16.784 1.00 91.56 118 GLU A C 1
ATOM 878 O O . GLU A 1 118 ? -0.632 2.305 17.949 1.00 91.56 118 GLU A O 1
ATOM 883 N N . LYS A 1 119 ? -1.172 3.921 16.504 1.00 91.31 119 LYS A N 1
ATOM 884 C CA . LYS A 1 119 ? -1.425 4.912 17.558 1.00 91.31 119 LYS A CA 1
ATOM 885 C C . LYS A 1 119 ? -2.574 4.537 18.478 1.00 91.31 119 LYS A C 1
ATOM 887 O O . LYS A 1 119 ? -2.528 4.857 19.661 1.00 91.31 119 LYS A O 1
ATOM 892 N N . ARG A 1 120 ? -3.593 3.850 17.967 1.00 91.50 120 ARG A N 1
ATOM 893 C CA . ARG A 1 120 ? -4.682 3.323 18.792 1.00 91.50 120 ARG A CA 1
ATOM 894 C C . ARG A 1 120 ? -4.180 2.228 19.739 1.00 91.50 120 ARG A C 1
ATOM 896 O O . ARG A 1 120 ? -4.619 2.192 20.886 1.00 91.50 120 ARG A O 1
ATOM 903 N N . GLU A 1 121 ? -3.282 1.360 19.274 1.00 88.88 121 GLU A N 1
ATOM 904 C CA . GLU A 1 121 ? -2.648 0.311 20.084 1.00 88.88 121 GLU A CA 1
ATOM 905 C C . GLU A 1 121 ? -1.706 0.894 21.150 1.00 88.88 121 GLU A C 1
ATOM 907 O O . GLU A 1 121 ? -1.745 0.452 22.294 1.00 88.88 121 GLU A O 1
ATOM 912 N N . GLU A 1 122 ? -0.925 1.928 20.824 1.00 88.56 122 GLU A N 1
ATOM 913 C CA . GLU A 1 122 ? -0.030 2.623 21.769 1.00 88.56 122 GLU A CA 1
ATOM 914 C C . GLU A 1 122 ? -0.766 3.282 22.947 1.00 88.56 122 GLU A C 1
ATOM 916 O O . GLU A 1 122 ? -0.176 3.508 24.003 1.00 88.56 122 GLU A O 1
ATOM 921 N N . LEU A 1 123 ? -2.052 3.608 22.785 1.00 86.69 123 LEU A N 1
ATOM 922 C CA . LEU A 1 123 ? -2.877 4.157 23.865 1.00 86.69 123 LEU A CA 1
ATOM 923 C C . LEU A 1 123 ? -3.324 3.091 24.884 1.00 86.69 123 LEU A C 1
ATOM 925 O O . LEU A 1 123 ? -3.943 3.443 25.891 1.00 86.69 123 LEU A O 1
ATOM 929 N N . LEU A 1 124 ? -3.032 1.805 24.654 1.00 85.06 124 LEU A N 1
ATOM 930 C CA . LEU A 1 124 ? -3.266 0.741 25.630 1.00 85.06 124 LEU A CA 1
ATOM 931 C C . LEU A 1 124 ? -2.206 0.766 26.750 1.00 85.06 124 LEU A C 1
ATOM 933 O O . LEU A 1 124 ? -1.037 1.022 26.469 1.00 85.06 124 LEU A O 1
ATOM 937 N N . PRO A 1 125 ? -2.566 0.423 28.006 1.00 75.19 125 PRO A N 1
ATOM 938 C CA . PRO A 1 125 ? -1.617 0.388 29.128 1.00 75.19 125 PRO A CA 1
ATOM 939 C C . PRO A 1 125 ? -0.384 -0.507 28.907 1.00 75.19 125 PRO A C 1
ATOM 941 O O . PRO A 1 125 ? 0.688 -0.197 29.414 1.00 75.19 125 PRO A O 1
ATOM 944 N N . GLU A 1 126 ? -0.529 -1.584 28.129 1.00 79.19 126 GLU A N 1
ATOM 945 C CA . GLU A 1 126 ? 0.548 -2.503 27.716 1.00 79.19 126 GLU A CA 1
ATOM 946 C C . GLU A 1 126 ? 0.729 -2.504 26.187 1.00 79.19 126 GLU A C 1
ATOM 948 O O . GLU A 1 126 ? 1.028 -3.531 25.573 1.00 79.19 126 GLU A O 1
ATOM 953 N N . GLY A 1 127 ? 0.473 -1.358 25.549 1.00 68.31 127 GLY A N 1
ATOM 954 C CA . GLY A 1 127 ? 0.587 -1.213 24.103 1.00 68.31 127 GLY A CA 1
ATOM 955 C C . GLY A 1 127 ? 1.985 -1.593 23.596 1.00 68.31 127 GLY A C 1
ATOM 956 O O . GLY A 1 127 ? 2.987 -1.300 24.261 1.00 68.31 127 GLY A O 1
ATOM 957 N N . PRO A 1 128 ? 2.089 -2.252 22.428 1.00 74.69 128 PRO A N 1
ATOM 958 C CA . PRO A 1 128 ? 3.381 -2.522 21.818 1.00 74.69 128 PRO A CA 1
ATOM 959 C C . PRO A 1 128 ? 4.117 -1.206 21.533 1.00 74.69 128 PRO A C 1
ATOM 961 O O . PRO A 1 128 ? 3.506 -0.177 21.244 1.00 74.69 128 PRO A O 1
ATOM 964 N N . ALA A 1 129 ? 5.448 -1.236 21.617 1.00 74.12 129 ALA A N 1
ATOM 965 C CA . ALA A 1 129 ? 6.255 -0.075 21.264 1.00 74.12 129 ALA A CA 1
ATOM 966 C C . ALA A 1 129 ? 6.063 0.289 19.777 1.00 74.12 129 ALA A C 1
ATOM 968 O O . ALA A 1 129 ? 5.897 -0.622 18.959 1.00 74.12 129 ALA A O 1
ATOM 969 N N . PRO A 1 130 ? 6.172 1.583 19.415 1.00 75.19 130 PRO A N 1
ATOM 970 C CA . PRO A 1 130 ? 6.061 2.014 18.029 1.00 75.19 130 PRO A CA 1
ATOM 971 C C . PRO A 1 130 ? 7.064 1.281 17.140 1.00 75.19 130 PRO A C 1
ATOM 973 O O . PRO A 1 130 ? 8.241 1.115 17.503 1.00 75.19 130 PRO A O 1
ATOM 976 N N . GLN A 1 131 ? 6.631 0.893 15.947 1.00 72.44 131 GLN A N 1
ATOM 977 C CA . GLN A 1 131 ? 7.505 0.285 14.967 1.00 72.44 131 GLN A CA 1
ATOM 978 C C . GLN A 1 131 ? 8.456 1.351 14.412 1.00 72.44 131 GLN A C 1
ATOM 980 O O . GLN A 1 131 ? 8.061 2.364 13.835 1.00 72.44 131 GLN A O 1
ATOM 985 N N . ARG A 1 132 ? 9.762 1.139 14.598 1.00 73.12 132 ARG A N 1
ATOM 986 C CA . ARG A 1 132 ? 10.777 2.052 14.061 1.00 73.12 132 ARG A CA 1
ATOM 987 C C . ARG A 1 132 ? 11.011 1.782 12.572 1.00 73.12 132 ARG A C 1
ATOM 989 O O . ARG A 1 132 ? 11.008 0.616 12.168 1.00 73.12 132 ARG A O 1
ATOM 996 N N . PRO A 1 133 ? 11.289 2.823 11.764 1.00 68.88 133 PRO A N 1
ATOM 997 C CA . PRO A 1 133 ? 11.723 2.638 10.385 1.00 68.88 133 PRO A CA 1
ATOM 998 C C . PRO A 1 133 ? 12.931 1.698 10.313 1.00 68.88 133 PRO A C 1
ATOM 1000 O O . PRO A 1 133 ? 13.851 1.796 11.131 1.00 68.88 133 PRO A O 1
ATOM 1003 N N . ARG A 1 134 ? 12.950 0.798 9.323 1.00 74.94 134 ARG A N 1
ATOM 1004 C CA . ARG A 1 134 ? 14.098 -0.091 9.105 1.00 74.94 134 ARG A CA 1
ATOM 1005 C C . ARG A 1 134 ? 15.303 0.750 8.643 1.00 74.94 134 ARG A C 1
ATOM 1007 O O . ARG A 1 134 ? 15.184 1.458 7.639 1.00 74.94 134 ARG A O 1
ATOM 1014 N N . PRO A 1 135 ? 16.462 0.683 9.325 1.00 76.56 135 PRO A N 1
ATOM 1015 C CA . PRO A 1 135 ? 17.661 1.381 8.872 1.00 76.56 135 PRO A CA 1
ATOM 1016 C C . PRO A 1 135 ? 18.092 0.875 7.488 1.00 76.56 135 PRO A C 1
ATOM 1018 O O . PRO A 1 135 ? 17.943 -0.306 7.176 1.00 76.56 135 PRO A O 1
ATOM 1021 N N . GLY A 1 136 ? 18.617 1.775 6.652 1.00 84.88 136 GLY A N 1
ATOM 1022 C CA . GLY A 1 136 ? 19.130 1.435 5.319 1.00 84.88 136 GLY A CA 1
ATOM 1023 C C . GLY A 1 136 ? 18.083 1.336 4.204 1.00 84.88 136 GLY A C 1
ATOM 1024 O O . GLY A 1 136 ? 18.438 0.941 3.098 1.00 84.88 136 GLY A O 1
ATOM 1025 N N . ALA A 1 137 ? 16.821 1.719 4.443 1.00 83.56 137 ALA A N 1
ATOM 1026 C CA . ALA A 1 137 ? 15.780 1.707 3.408 1.00 83.56 137 ALA A CA 1
ATOM 1027 C C . ALA A 1 137 ? 16.179 2.517 2.157 1.00 83.56 137 ALA A C 1
ATOM 1029 O O . ALA A 1 137 ? 16.094 2.006 1.045 1.00 83.56 137 ALA A O 1
ATOM 1030 N N . SER A 1 138 ? 16.706 3.734 2.329 1.00 85.50 138 SER A N 1
ATOM 1031 C CA . SER A 1 138 ? 17.159 4.565 1.204 1.00 85.50 138 SER A CA 1
ATOM 1032 C C . SER A 1 138 ? 18.330 3.937 0.446 1.00 85.50 138 SER A C 1
ATOM 1034 O O . SER A 1 138 ? 18.337 3.933 -0.780 1.00 85.50 138 SER A O 1
ATOM 1036 N N . SER A 1 139 ? 19.299 3.352 1.158 1.00 90.19 139 SER A N 1
ATOM 1037 C CA . SER A 1 139 ? 20.423 2.634 0.543 1.00 90.19 139 SER A CA 1
ATOM 1038 C C . SER A 1 139 ? 19.946 1.426 -0.262 1.00 90.19 139 SER A C 1
ATOM 1040 O O . SER A 1 139 ? 20.454 1.181 -1.351 1.00 90.19 139 SER A O 1
ATOM 1042 N N . TRP A 1 140 ? 18.944 0.700 0.243 1.00 91.25 140 TRP A N 1
ATOM 1043 C CA . TRP A 1 140 ? 18.323 -0.408 -0.477 1.00 91.25 140 TRP A CA 1
ATOM 1044 C C . TRP A 1 140 ? 17.621 0.067 -1.753 1.00 91.25 140 TRP A C 1
ATOM 1046 O O . TRP A 1 140 ? 17.823 -0.531 -2.804 1.00 91.25 140 TRP A O 1
ATOM 1056 N N . VAL A 1 141 ? 16.849 1.160 -1.683 1.00 92.25 141 VAL A N 1
ATOM 1057 C CA . VAL A 1 141 ? 16.163 1.747 -2.849 1.00 92.25 141 VAL A CA 1
ATOM 1058 C C . VAL A 1 141 ? 17.168 2.143 -3.930 1.00 92.25 141 VAL A C 1
ATOM 1060 O O . VAL A 1 141 ? 16.977 1.786 -5.090 1.00 92.25 141 VAL A O 1
ATOM 1063 N N . LEU A 1 142 ? 18.254 2.824 -3.547 1.00 91.81 142 LEU A N 1
ATOM 1064 C CA . LEU A 1 142 ? 19.331 3.210 -4.462 1.00 91.81 142 LEU A CA 1
ATOM 1065 C C . LEU A 1 142 ? 19.974 1.980 -5.112 1.00 91.81 142 LEU A C 1
ATOM 1067 O O . LEU A 1 142 ? 20.014 1.891 -6.333 1.00 91.81 142 LEU A O 1
ATOM 1071 N N . ALA A 1 143 ? 20.407 1.005 -4.308 1.00 93.12 143 ALA A N 1
ATOM 1072 C CA . ALA A 1 143 ? 21.032 -0.216 -4.813 1.00 93.12 143 ALA A CA 1
ATOM 1073 C C . ALA A 1 143 ? 20.107 -0.984 -5.770 1.00 93.12 143 ALA A C 1
ATOM 1075 O O . ALA A 1 143 ? 20.549 -1.513 -6.788 1.00 93.12 143 ALA A O 1
ATOM 1076 N N . LYS A 1 144 ? 18.808 -1.021 -5.463 1.00 93.38 144 LYS A N 1
ATOM 1077 C CA . LYS A 1 144 ? 17.8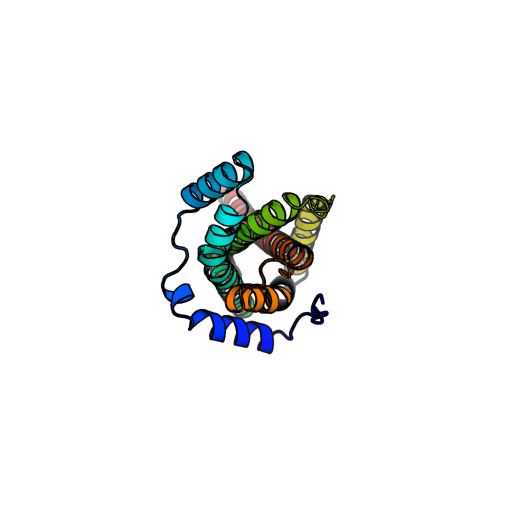13 -1.707 -6.283 1.00 93.38 144 LYS A CA 1
ATOM 1078 C C . LYS A 1 144 ? 17.563 -0.988 -7.611 1.00 93.38 144 LYS A C 1
ATOM 1080 O O . LYS A 1 144 ? 17.488 -1.654 -8.637 1.00 93.38 144 LYS A O 1
ATOM 1085 N N . ALA A 1 145 ? 17.483 0.342 -7.606 1.00 92.50 145 ALA A N 1
ATOM 1086 C CA . ALA A 1 145 ? 17.359 1.132 -8.829 1.00 92.50 145 ALA A CA 1
ATOM 1087 C C . ALA A 1 145 ? 18.597 0.994 -9.729 1.00 92.50 145 ALA A C 1
ATOM 1089 O O . ALA A 1 145 ? 18.454 0.781 -10.931 1.00 92.50 145 ALA A O 1
ATOM 1090 N N . THR A 1 146 ? 19.803 1.033 -9.149 1.00 92.00 146 THR A N 1
ATOM 1091 C CA . THR A 1 146 ? 21.057 0.780 -9.877 1.00 92.00 146 THR A CA 1
ATOM 1092 C C . THR A 1 146 ? 21.045 -0.594 -10.537 1.00 92.00 146 THR A C 1
ATOM 1094 O O . THR A 1 146 ? 21.371 -0.709 -11.713 1.00 92.00 146 THR A O 1
ATOM 1097 N N . HIS A 1 147 ? 20.580 -1.621 -9.826 1.00 92.44 147 HIS A N 1
ATOM 1098 C CA . HIS A 1 147 ? 20.485 -2.967 -10.382 1.00 92.44 147 HIS A CA 1
ATOM 1099 C C . HIS A 1 147 ? 19.552 -3.058 -11.604 1.00 92.44 147 HIS A C 1
ATOM 1101 O O . HIS A 1 147 ? 19.833 -3.804 -12.541 1.00 92.44 147 HIS A O 1
ATOM 1107 N N . TYR A 1 148 ? 18.451 -2.297 -11.628 1.00 90.75 148 TYR A N 1
ATOM 1108 C CA . TYR A 1 148 ? 17.594 -2.219 -12.817 1.00 90.75 148 TYR A CA 1
ATOM 1109 C C . TYR A 1 148 ? 18.313 -1.547 -13.994 1.00 90.75 148 TYR A C 1
ATOM 1111 O O . TYR A 1 148 ? 18.191 -2.015 -15.123 1.00 90.75 148 TYR A O 1
ATOM 1119 N N . LEU A 1 149 ? 19.089 -0.487 -13.742 1.00 86.94 149 LEU A N 1
ATOM 1120 C CA . LEU A 1 149 ? 19.879 0.181 -14.783 1.00 86.94 149 LEU A CA 1
ATOM 1121 C C . LEU A 1 149 ? 20.929 -0.760 -15.384 1.00 86.94 149 LEU A C 1
ATOM 1123 O O . LEU A 1 149 ? 21.006 -0.868 -16.604 1.00 86.94 149 LEU A O 1
ATOM 1127 N N . GLU A 1 150 ? 21.675 -1.485 -14.547 1.00 88.19 150 GLU A N 1
ATOM 1128 C CA . GLU A 1 150 ? 22.670 -2.477 -14.988 1.00 88.19 150 GLU A CA 1
ATOM 1129 C C . GLU A 1 150 ? 22.036 -3.524 -15.917 1.00 88.19 150 GLU A C 1
ATOM 1131 O O . GLU A 1 150 ? 22.504 -3.745 -17.030 1.00 88.19 150 GLU A O 1
ATOM 1136 N N . GLN A 1 151 ? 20.893 -4.093 -15.525 1.00 85.69 151 GLN A N 1
ATOM 1137 C CA . GLN A 1 151 ? 20.190 -5.079 -16.353 1.00 85.69 151 GLN A CA 1
ATOM 1138 C C . GLN A 1 151 ? 19.624 -4.521 -17.657 1.00 85.69 151 GLN A C 1
ATOM 1140 O O . GLN A 1 151 ? 19.437 -5.273 -18.618 1.00 85.69 151 GLN A O 1
ATOM 1145 N N . GLN A 1 152 ? 19.287 -3.233 -17.686 1.00 82.88 152 GLN A N 1
ATOM 1146 C CA . GLN A 1 152 ? 18.872 -2.583 -18.920 1.00 82.88 152 GLN A CA 1
ATOM 1147 C C . GLN A 1 152 ? 20.064 -2.431 -19.870 1.00 82.88 152 GLN A C 1
ATOM 1149 O O . GLN A 1 152 ? 19.922 -2.684 -21.064 1.00 82.88 152 GLN A O 1
ATOM 1154 N N . MET A 1 153 ? 21.238 -2.082 -19.339 1.00 79.31 153 MET A N 1
ATOM 1155 C CA . MET A 1 153 ? 22.474 -1.949 -20.113 1.00 79.31 153 MET A CA 1
ATOM 1156 C C . MET A 1 153 ? 22.984 -3.294 -20.655 1.00 79.31 153 MET A C 1
ATOM 1158 O O . MET A 1 153 ? 23.484 -3.340 -21.776 1.00 79.31 153 MET A O 1
ATOM 1162 N N . ASP A 1 154 ? 22.799 -4.385 -19.909 1.00 79.94 154 ASP A N 1
ATOM 1163 C CA . ASP A 1 154 ? 23.271 -5.732 -20.268 1.00 79.94 154 ASP A CA 1
ATOM 1164 C C . ASP A 1 154 ? 22.381 -6.476 -21.291 1.00 79.94 154 ASP A C 1
ATOM 1166 O O . ASP A 1 154 ? 22.625 -7.646 -21.590 1.00 79.94 154 ASP A O 1
ATOM 1170 N N . GLY A 1 155 ? 21.353 -5.825 -21.851 1.00 66.56 155 GLY A N 1
ATOM 1171 C CA . GLY A 1 155 ? 20.534 -6.398 -22.928 1.00 66.56 155 GLY A CA 1
ATOM 1172 C C . GLY A 1 155 ? 19.084 -6.745 -22.573 1.00 66.56 155 GLY A C 1
ATOM 1173 O O . GLY A 1 155 ? 18.495 -7.587 -23.247 1.00 66.56 155 GLY A O 1
ATOM 1174 N N . GLY A 1 156 ? 18.481 -6.091 -21.568 1.00 68.19 156 GLY A N 1
ATOM 1175 C CA . GLY A 1 156 ? 17.012 -5.992 -21.463 1.00 68.19 156 GLY A CA 1
ATOM 1176 C C . GLY A 1 156 ? 16.320 -6.840 -20.387 1.00 68.19 156 GLY A C 1
ATOM 1177 O O . GLY A 1 156 ? 15.225 -7.352 -20.612 1.00 68.19 156 GLY A O 1
ATOM 1178 N N . GLY A 1 157 ? 16.911 -6.982 -19.195 1.00 79.38 157 GLY A N 1
ATOM 1179 C CA . GLY A 1 157 ? 16.310 -7.736 -18.074 1.00 79.38 157 GLY A CA 1
ATOM 1180 C C . GLY A 1 157 ? 15.472 -6.912 -17.084 1.00 79.38 157 GLY A C 1
ATOM 1181 O O . GLY A 1 157 ? 14.719 -7.474 -16.282 1.00 79.38 157 GLY A O 1
ATOM 1182 N N . ALA A 1 158 ? 15.581 -5.583 -17.135 1.00 84.69 158 ALA A N 1
ATOM 1183 C CA . ALA A 1 158 ? 15.051 -4.696 -16.102 1.00 84.69 158 ALA A CA 1
ATOM 1184 C C . ALA A 1 158 ? 13.524 -4.778 -15.975 1.00 84.69 158 ALA A C 1
ATOM 1186 O O . ALA A 1 158 ? 12.991 -4.882 -14.872 1.00 84.69 158 ALA A O 1
ATOM 1187 N N . CYS A 1 159 ? 12.814 -4.816 -17.104 1.00 85.50 159 CYS A N 1
ATOM 1188 C CA . CYS A 1 159 ? 11.353 -4.830 -17.124 1.00 85.50 159 CYS A CA 1
ATOM 1189 C C . CYS A 1 159 ? 10.754 -6.085 -16.469 1.00 85.50 159 CYS A C 1
ATOM 1191 O O . CYS A 1 159 ? 9.767 -6.022 -15.726 1.00 85.50 159 CYS A O 1
ATOM 1193 N N . HIS A 1 160 ? 11.402 -7.235 -16.679 1.00 87.69 160 HIS A N 1
ATOM 1194 C CA . HIS A 1 160 ? 11.027 -8.481 -16.024 1.00 87.69 160 HIS A CA 1
ATOM 1195 C C . HIS A 1 160 ? 11.215 -8.385 -14.505 1.00 87.69 160 HIS A C 1
ATOM 1197 O O . HIS A 1 160 ? 10.305 -8.728 -13.753 1.00 87.69 160 HIS A O 1
ATOM 1203 N N . ARG A 1 161 ? 12.345 -7.840 -14.036 1.00 90.31 161 ARG A N 1
ATOM 1204 C CA . ARG A 1 161 ? 12.578 -7.657 -12.594 1.00 90.31 161 ARG A CA 1
ATOM 1205 C C . ARG A 1 161 ? 11.633 -6.656 -11.955 1.00 90.31 161 ARG A C 1
ATOM 1207 O O . ARG A 1 161 ? 11.089 -6.950 -10.896 1.00 90.31 161 ARG A O 1
ATOM 1214 N N . VAL A 1 162 ? 11.384 -5.521 -12.606 1.00 91.19 162 VAL A N 1
ATOM 1215 C CA . VAL A 1 162 ? 10.384 -4.542 -12.159 1.00 91.19 162 VAL A CA 1
ATOM 1216 C C . VAL A 1 162 ? 9.023 -5.223 -11.998 1.00 91.19 162 VAL A C 1
ATOM 1218 O O . VAL A 1 162 ? 8.377 -5.081 -10.961 1.00 91.19 162 VAL A O 1
ATOM 1221 N N . THR A 1 163 ? 8.618 -6.035 -12.976 1.00 92.12 163 THR A N 1
ATOM 1222 C CA . THR A 1 163 ? 7.384 -6.828 -12.911 1.00 92.12 163 THR A CA 1
ATOM 1223 C C . THR A 1 163 ? 7.374 -7.796 -11.725 1.00 92.12 163 THR A C 1
ATOM 1225 O O . THR A 1 163 ? 6.398 -7.834 -10.972 1.00 92.12 163 THR A O 1
ATOM 1228 N N . GLU A 1 164 ? 8.439 -8.575 -11.530 1.00 93.50 164 GLU A N 1
ATOM 1229 C CA . GLU A 1 164 ? 8.550 -9.520 -10.412 1.00 93.50 164 GLU A CA 1
ATOM 1230 C C . GLU A 1 164 ? 8.484 -8.816 -9.050 1.00 93.50 164 GLU A C 1
ATOM 1232 O O . GLU A 1 164 ? 7.788 -9.277 -8.141 1.00 93.50 164 GLU A O 1
ATOM 1237 N N . ASP A 1 165 ? 9.186 -7.693 -8.900 1.00 94.50 165 ASP A N 1
ATOM 1238 C CA . ASP A 1 165 ? 9.253 -6.945 -7.648 1.00 94.50 165 ASP A CA 1
ATOM 1239 C C . ASP A 1 165 ? 7.917 -6.255 -7.326 1.00 94.50 165 ASP A C 1
ATOM 1241 O O . ASP A 1 165 ? 7.460 -6.317 -6.179 1.00 94.50 165 ASP A O 1
ATOM 1245 N N . LEU A 1 166 ? 7.225 -5.692 -8.325 1.00 94.88 166 LEU A N 1
ATOM 1246 C CA . LEU A 1 166 ? 5.864 -5.164 -8.156 1.00 94.88 166 LEU A CA 1
ATOM 1247 C C . LEU A 1 166 ? 4.852 -6.278 -7.844 1.00 94.88 166 LEU A C 1
ATOM 1249 O O . LEU A 1 166 ? 3.980 -6.099 -6.991 1.00 94.88 166 LEU A O 1
ATOM 1253 N N . GLY A 1 167 ? 4.985 -7.450 -8.474 1.00 95.69 167 GLY A N 1
ATOM 1254 C CA . GLY A 1 167 ? 4.163 -8.626 -8.176 1.00 95.69 167 GLY A CA 1
ATOM 1255 C C . GLY A 1 167 ? 4.355 -9.109 -6.739 1.00 95.69 167 GLY A C 1
ATOM 1256 O O . GLY A 1 167 ? 3.385 -9.329 -6.012 1.00 95.69 167 GLY A O 1
ATOM 1257 N N . ARG A 1 168 ? 5.609 -9.183 -6.283 1.00 95.88 168 ARG A N 1
ATOM 1258 C CA . ARG A 1 168 ? 5.953 -9.529 -4.898 1.00 95.88 168 ARG A CA 1
ATOM 1259 C C . ARG A 1 168 ? 5.407 -8.505 -3.906 1.00 95.88 168 ARG A C 1
ATOM 1261 O O . ARG A 1 168 ? 4.897 -8.905 -2.859 1.00 95.88 168 ARG A O 1
ATOM 1268 N N . ALA A 1 169 ? 5.496 -7.211 -4.218 1.00 95.56 169 ALA A N 1
ATOM 1269 C CA . ALA A 1 169 ? 4.927 -6.148 -3.394 1.00 95.56 169 ALA A CA 1
ATOM 1270 C C . ALA A 1 169 ? 3.404 -6.306 -3.249 1.00 95.56 169 ALA A C 1
ATOM 1272 O O . ALA A 1 169 ? 2.893 -6.282 -2.128 1.00 95.56 169 ALA A O 1
ATOM 1273 N N . LEU A 1 170 ? 2.689 -6.561 -4.351 1.00 96.62 170 LEU A N 1
ATOM 1274 C CA . LEU A 1 170 ? 1.246 -6.814 -4.328 1.00 96.62 170 LEU A CA 1
ATOM 1275 C C . LEU A 1 170 ? 0.889 -8.019 -3.442 1.00 96.62 170 LEU A C 1
ATOM 1277 O O . LEU A 1 170 ? 0.042 -7.889 -2.558 1.00 96.62 170 LEU A O 1
ATOM 1281 N N . CYS A 1 171 ? 1.557 -9.164 -3.625 1.00 95.69 171 CYS A N 1
ATOM 1282 C CA . CYS A 1 171 ? 1.336 -10.358 -2.801 1.00 95.69 171 CYS A CA 1
ATOM 1283 C C . CYS A 1 171 ? 1.573 -10.076 -1.311 1.00 95.69 171 CYS A C 1
ATOM 1285 O O . CYS A 1 171 ? 0.744 -10.429 -0.472 1.00 95.69 171 CYS A O 1
ATOM 1287 N N . ARG A 1 172 ? 2.678 -9.398 -0.972 1.00 94.75 172 ARG A N 1
ATOM 1288 C CA . ARG A 1 172 ? 3.028 -9.074 0.419 1.00 94.75 172 ARG A CA 1
ATOM 1289 C C . ARG A 1 172 ? 2.006 -8.174 1.098 1.00 94.75 172 ARG A C 1
ATOM 1291 O O . ARG A 1 172 ? 1.767 -8.359 2.284 1.00 94.75 172 ARG A O 1
ATOM 1298 N N . VAL A 1 173 ? 1.409 -7.221 0.380 1.00 96.38 173 VAL A N 1
ATOM 1299 C CA . VAL A 1 173 ? 0.366 -6.343 0.939 1.00 96.38 173 VAL A CA 1
ATOM 1300 C C . VAL A 1 173 ? -0.976 -7.073 1.028 1.00 96.38 173 VAL A C 1
ATOM 1302 O O . VAL A 1 173 ? -1.684 -6.934 2.025 1.00 96.38 173 VAL A O 1
ATOM 1305 N N . ALA A 1 174 ? -1.330 -7.883 0.026 1.00 95.56 174 ALA A N 1
ATOM 1306 C CA . ALA A 1 174 ? -2.637 -8.536 -0.059 1.00 95.56 174 ALA A CA 1
ATOM 1307 C C . ALA A 1 174 ? -2.931 -9.476 1.124 1.00 95.56 174 ALA A C 1
ATOM 1309 O O . ALA A 1 174 ? -4.055 -9.477 1.625 1.00 95.56 174 ALA A O 1
ATOM 1310 N N . GLY A 1 175 ? -1.939 -10.241 1.593 1.00 91.31 175 GLY A N 1
ATOM 1311 C CA . GLY A 1 175 ? -2.076 -11.141 2.748 1.00 91.31 175 GLY A CA 1
ATOM 1312 C C . GLY A 1 175 ? -2.572 -10.434 4.023 1.00 91.31 175 GLY A C 1
ATOM 1313 O O . GLY A 1 175 ? -3.706 -10.671 4.448 1.00 91.31 175 GLY A O 1
ATOM 1314 N N . PRO A 1 176 ? -1.782 -9.527 4.626 1.00 93.88 176 PRO A N 1
ATOM 1315 C CA . PRO A 1 176 ? -2.188 -8.786 5.817 1.00 93.88 176 PRO A CA 1
ATOM 1316 C C . PRO A 1 176 ? -3.386 -7.856 5.566 1.00 93.88 176 PRO A C 1
ATOM 1318 O O . PRO A 1 176 ? -4.192 -7.667 6.474 1.00 93.88 176 PRO A O 1
ATOM 1321 N N . ALA A 1 177 ? -3.574 -7.324 4.351 1.00 95.50 177 ALA A N 1
ATOM 1322 C CA . ALA A 1 177 ? -4.744 -6.501 4.035 1.00 95.50 177 ALA A CA 1
ATOM 1323 C C . ALA A 1 177 ? -6.061 -7.291 4.127 1.00 95.50 177 ALA A C 1
ATOM 1325 O O . ALA A 1 177 ? -7.034 -6.780 4.678 1.00 95.50 177 ALA A O 1
ATOM 1326 N N . ARG A 1 178 ? -6.099 -8.552 3.660 1.00 94.62 178 ARG A N 1
ATOM 1327 C CA . ARG A 1 178 ? -7.269 -9.441 3.828 1.00 94.62 178 ARG A CA 1
ATOM 1328 C C . ARG A 1 178 ? -7.644 -9.615 5.295 1.00 94.62 178 ARG A C 1
ATOM 1330 O O . ARG A 1 178 ? -8.826 -9.612 5.633 1.00 94.62 178 ARG A O 1
ATOM 1337 N N . VAL A 1 179 ? -6.639 -9.788 6.151 1.00 93.75 179 VAL A N 1
ATOM 1338 C CA . VAL A 1 179 ? -6.836 -9.948 7.594 1.00 93.75 179 VAL A CA 1
ATOM 1339 C C . VAL A 1 179 ? -7.341 -8.648 8.210 1.00 93.75 179 VAL A C 1
ATOM 1341 O O . VAL A 1 179 ? -8.355 -8.668 8.898 1.00 93.75 179 VAL A O 1
ATOM 1344 N N . ALA A 1 180 ? -6.710 -7.515 7.893 1.00 94.50 180 ALA A N 1
ATOM 1345 C CA . ALA A 1 180 ? -7.125 -6.210 8.397 1.00 94.50 180 ALA A CA 1
ATOM 1346 C C . ALA A 1 180 ? -8.571 -5.869 8.016 1.00 94.50 180 ALA A C 1
ATOM 1348 O O . ALA A 1 180 ? -9.348 -5.448 8.866 1.00 94.50 180 ALA A O 1
ATOM 1349 N N . ILE A 1 181 ? -8.953 -6.113 6.761 1.00 94.25 181 ILE A N 1
ATOM 1350 C CA . ILE A 1 181 ? -10.321 -5.894 6.280 1.00 94.25 181 ILE A CA 1
ATOM 1351 C C . ILE A 1 181 ? -11.315 -6.772 7.044 1.00 94.25 181 ILE A C 1
ATOM 1353 O O . ILE A 1 181 ? -12.331 -6.269 7.508 1.00 94.25 181 ILE A O 1
ATOM 1357 N N . ARG A 1 182 ? -10.995 -8.054 7.266 1.00 93.75 182 ARG A N 1
ATOM 1358 C CA . ARG A 1 182 ? -11.838 -8.934 8.086 1.00 93.75 182 ARG A CA 1
ATOM 1359 C C . ARG A 1 182 ? -12.004 -8.397 9.509 1.00 93.75 182 ARG A C 1
ATOM 1361 O O . ARG A 1 182 ? -13.112 -8.422 10.024 1.00 93.75 182 ARG A O 1
ATOM 1368 N N . CYS A 1 183 ? -10.931 -7.900 10.124 1.00 94.31 183 CYS A N 1
ATOM 1369 C CA . CYS A 1 183 ? -10.986 -7.294 11.455 1.00 94.31 183 CYS A CA 1
ATOM 1370 C C . CYS A 1 183 ? -11.876 -6.043 11.488 1.00 94.31 183 CYS A C 1
ATOM 1372 O O . CYS A 1 183 ? -12.621 -5.874 12.451 1.00 94.31 183 CYS A O 1
ATOM 1374 N N . ILE A 1 184 ? -11.839 -5.191 10.454 1.00 94.31 184 ILE A N 1
ATOM 1375 C CA . ILE A 1 184 ? -12.778 -4.064 10.326 1.00 94.31 184 ILE A CA 1
ATOM 1376 C C . ILE A 1 184 ? -14.216 -4.582 10.228 1.00 94.31 184 ILE A C 1
ATOM 1378 O O . ILE A 1 184 ? -15.069 -4.148 10.999 1.00 94.31 184 ILE A O 1
ATOM 1382 N N . ASP A 1 185 ? -14.462 -5.548 9.340 1.00 92.56 185 ASP A N 1
ATOM 1383 C CA . ASP A 1 185 ? -15.798 -6.089 9.066 1.00 92.56 185 ASP A CA 1
ATOM 1384 C C . ASP A 1 185 ? -16.426 -6.751 10.305 1.00 92.56 185 ASP A C 1
ATOM 1386 O O . ASP A 1 185 ? -17.637 -6.678 10.508 1.00 92.56 185 ASP A O 1
ATOM 1390 N N . THR A 1 186 ? -15.615 -7.373 11.167 1.00 93.31 186 THR A N 1
ATOM 1391 C CA . THR A 1 186 ? -16.076 -7.991 12.422 1.00 93.31 186 THR A CA 1
ATOM 1392 C C . THR A 1 186 ? -15.967 -7.072 13.640 1.00 93.31 186 THR A C 1
ATOM 1394 O O . THR A 1 186 ? -16.238 -7.515 14.755 1.00 93.31 186 THR A O 1
ATOM 1397 N N . GLY A 1 187 ? -15.515 -5.824 13.475 1.00 91.19 187 GLY A N 1
ATOM 1398 C CA . GLY A 1 187 ? -15.271 -4.884 14.576 1.00 91.19 187 GLY A CA 1
ATOM 1399 C C . GLY A 1 187 ? -14.116 -5.267 15.516 1.00 91.19 187 GLY A C 1
ATOM 1400 O O . GLY A 1 187 ? -13.940 -4.645 16.563 1.00 91.19 187 GLY A O 1
ATOM 1401 N N . ALA A 1 188 ? -13.301 -6.260 15.153 1.00 91.81 188 ALA A N 1
ATOM 1402 C CA . ALA A 1 188 ? -12.181 -6.772 15.944 1.00 91.81 188 ALA A CA 1
ATOM 1403 C C . ALA A 1 188 ? -10.915 -5.913 15.756 1.00 91.81 188 ALA A C 1
ATOM 1405 O O . ALA A 1 188 ? -9.865 -6.394 15.335 1.00 91.81 188 ALA A O 1
ATOM 1406 N N . LEU A 1 189 ? -11.016 -4.613 16.054 1.00 90.44 189 LEU A N 1
ATOM 1407 C CA . LEU A 1 189 ? -9.935 -3.642 15.827 1.00 90.44 189 LEU A CA 1
ATOM 1408 C C . LEU A 1 189 ? -8.670 -3.910 16.657 1.00 90.44 189 LEU A C 1
ATOM 1410 O O . LEU A 1 189 ? -7.596 -3.445 16.294 1.00 90.44 189 LEU A O 1
ATOM 1414 N N . ASP A 1 190 ? -8.788 -4.634 17.769 1.00 88.00 190 ASP A N 1
ATOM 1415 C CA . ASP A 1 190 ? -7.650 -5.011 18.621 1.00 88.00 190 ASP A CA 1
ATOM 1416 C C . ASP A 1 190 ? -6.842 -6.193 18.055 1.00 88.00 190 ASP A C 1
ATOM 1418 O O . ASP A 1 190 ? -5.726 -6.448 18.503 1.00 88.00 190 ASP A O 1
ATOM 1422 N N . ASP A 1 191 ? -7.388 -6.890 17.054 1.00 89.62 191 ASP A N 1
ATOM 1423 C CA . ASP A 1 191 ? -6.737 -7.999 16.352 1.00 89.62 191 ASP A CA 1
ATOM 1424 C C . ASP A 1 191 ? -6.164 -7.565 14.989 1.00 89.62 191 ASP A C 1
ATOM 1426 O O . ASP A 1 191 ? -5.811 -8.411 14.162 1.00 89.62 191 ASP A O 1
ATOM 1430 N N . LEU A 1 192 ? -6.083 -6.253 14.724 1.00 91.12 192 LEU A N 1
ATOM 1431 C CA . LEU A 1 192 ? -5.515 -5.744 13.479 1.00 91.12 192 LEU A CA 1
ATOM 1432 C C . LEU A 1 192 ? -4.059 -6.220 13.311 1.00 91.12 192 LEU A C 1
ATOM 1434 O O . LEU A 1 192 ? -3.258 -6.158 14.245 1.00 91.12 192 LEU A O 1
ATOM 1438 N N . PRO A 1 193 ? -3.668 -6.666 12.105 1.00 91.06 193 PRO A N 1
ATOM 1439 C CA . PRO A 1 193 ? -2.313 -7.120 11.826 1.00 91.06 193 PRO A CA 1
ATOM 1440 C C . PRO A 1 193 ? -1.400 -5.910 11.552 1.00 91.06 193 PRO A C 1
ATOM 1442 O O . PRO A 1 193 ? -0.784 -5.824 10.488 1.00 91.06 193 PRO A O 1
ATOM 1445 N N . THR A 1 194 ? -1.332 -4.953 12.483 1.00 90.75 194 THR A N 1
ATOM 1446 C CA . THR A 1 194 ? -0.692 -3.642 12.277 1.00 90.75 194 THR A CA 1
ATOM 1447 C C . THR A 1 194 ? 0.788 -3.770 11.877 1.00 90.75 194 THR A C 1
ATOM 1449 O O . THR A 1 194 ? 1.122 -3.305 10.783 1.00 90.75 194 THR A O 1
ATOM 1452 N N . PRO A 1 195 ? 1.671 -4.476 12.623 1.00 89.06 195 PRO A N 1
ATOM 1453 C CA . PRO A 1 195 ? 3.084 -4.582 12.237 1.00 89.06 195 PRO A CA 1
ATOM 1454 C C . PRO A 1 195 ? 3.353 -5.251 10.872 1.00 89.06 195 PRO A C 1
ATOM 1456 O O . PRO A 1 195 ? 4.130 -4.707 10.077 1.00 89.06 195 PRO A O 1
ATOM 1459 N N . PRO A 1 196 ? 2.758 -6.418 10.532 1.00 91.00 196 PRO A N 1
ATOM 1460 C CA . PRO A 1 196 ? 2.994 -7.031 9.225 1.00 91.00 196 PRO A CA 1
ATOM 1461 C C . PRO A 1 196 ? 2.391 -6.208 8.080 1.00 91.00 196 PRO A C 1
ATOM 1463 O O . PRO A 1 196 ? 3.000 -6.141 7.012 1.00 91.00 196 PRO A O 1
ATOM 1466 N N . LEU A 1 197 ? 1.254 -5.533 8.287 1.00 92.62 197 LEU A N 1
ATOM 1467 C CA . LEU A 1 197 ? 0.661 -4.665 7.269 1.00 92.62 197 LEU A CA 1
ATOM 1468 C C . LEU A 1 197 ? 1.509 -3.411 7.019 1.00 92.62 197 LEU A C 1
ATOM 1470 O O . LEU A 1 197 ? 1.774 -3.071 5.867 1.00 92.62 197 LEU A O 1
ATOM 1474 N N . GLN A 1 198 ? 1.983 -2.757 8.081 1.00 91.38 198 GLN A N 1
ATOM 1475 C CA . GLN A 1 198 ? 2.880 -1.603 7.992 1.00 91.38 198 GLN A CA 1
ATOM 1476 C C . GLN A 1 198 ? 4.185 -1.978 7.282 1.00 91.38 198 GLN A C 1
ATOM 1478 O O . GLN A 1 198 ? 4.613 -1.283 6.362 1.00 91.38 198 GLN A O 1
ATOM 1483 N N . THR A 1 199 ? 4.772 -3.123 7.643 1.00 91.06 199 THR A N 1
ATOM 1484 C CA . THR A 1 199 ? 5.981 -3.650 6.991 1.00 91.06 199 THR A CA 1
ATOM 1485 C C . THR A 1 199 ? 5.750 -3.900 5.500 1.00 91.06 199 THR A C 1
ATOM 1487 O O . THR A 1 199 ? 6.556 -3.472 4.676 1.00 91.06 199 THR A O 1
ATOM 1490 N N . ALA A 1 200 ? 4.638 -4.544 5.133 1.00 93.75 200 ALA A N 1
ATOM 1491 C CA . ALA A 1 200 ? 4.316 -4.827 3.738 1.00 93.75 200 ALA A CA 1
ATOM 1492 C C . ALA A 1 200 ? 4.102 -3.552 2.906 1.00 93.75 200 ALA A C 1
ATOM 1494 O O . ALA A 1 200 ? 4.582 -3.472 1.775 1.00 93.75 200 ALA A O 1
ATOM 1495 N N . LEU A 1 201 ? 3.418 -2.545 3.459 1.00 95.19 201 LEU A N 1
ATOM 1496 C CA . LEU A 1 201 ? 3.190 -1.261 2.789 1.00 95.19 201 LEU A CA 1
ATOM 1497 C C . LEU A 1 201 ? 4.488 -0.459 2.625 1.00 95.19 201 LEU A C 1
ATOM 1499 O O . LEU A 1 201 ? 4.703 0.132 1.569 1.00 95.19 201 LEU A O 1
ATOM 1503 N N . LEU A 1 202 ? 5.373 -0.469 3.626 1.00 92.38 202 LEU A N 1
ATOM 1504 C CA . LEU A 1 202 ? 6.693 0.161 3.529 1.00 92.38 202 LEU A CA 1
ATOM 1505 C C . LEU A 1 202 ? 7.578 -0.531 2.485 1.00 92.38 202 LEU A C 1
ATOM 1507 O O . LEU A 1 202 ? 8.205 0.143 1.671 1.00 92.38 202 LEU A O 1
ATOM 1511 N N . ASP A 1 203 ? 7.603 -1.866 2.467 1.00 92.12 203 ASP A N 1
ATOM 1512 C CA . ASP A 1 203 ? 8.321 -2.637 1.448 1.00 92.12 203 ASP A CA 1
ATOM 1513 C C . ASP A 1 203 ? 7.780 -2.327 0.039 1.00 92.12 203 ASP A C 1
ATOM 1515 O O . ASP A 1 203 ? 8.563 -2.113 -0.888 1.00 92.12 203 ASP A O 1
ATOM 1519 N N . ALA A 1 204 ? 6.454 -2.245 -0.123 1.00 95.56 204 ALA A N 1
ATOM 1520 C CA . ALA A 1 204 ? 5.827 -1.871 -1.389 1.00 95.56 204 ALA A CA 1
ATOM 1521 C C . ALA A 1 204 ? 6.185 -0.438 -1.812 1.00 95.56 204 ALA A C 1
ATOM 1523 O O . ALA A 1 204 ? 6.531 -0.210 -2.970 1.00 95.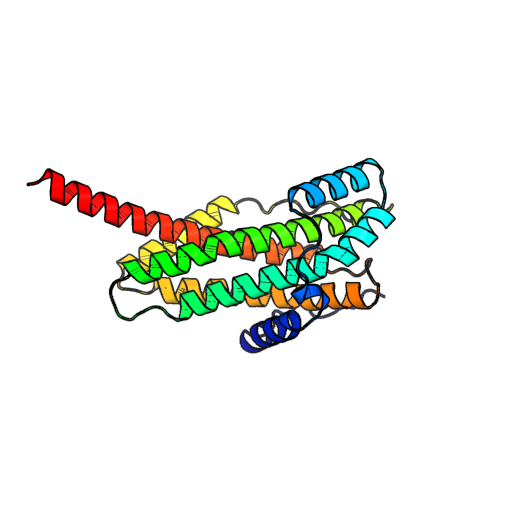56 204 ALA A O 1
ATOM 1524 N N . PHE A 1 205 ? 6.166 0.519 -0.880 1.00 94.75 205 PHE A N 1
ATOM 1525 C CA . PHE A 1 205 ? 6.583 1.897 -1.140 1.00 94.75 205 PHE A CA 1
ATOM 1526 C C . PHE A 1 205 ? 8.053 1.982 -1.574 1.00 94.75 205 PHE A C 1
ATOM 1528 O O . PHE A 1 205 ? 8.377 2.690 -2.528 1.00 94.75 205 PHE A O 1
ATOM 1535 N N . ASN A 1 206 ? 8.944 1.229 -0.924 1.00 93.69 206 ASN A N 1
ATOM 1536 C CA . ASN A 1 206 ? 10.359 1.174 -1.293 1.00 93.69 206 ASN A CA 1
ATOM 1537 C C . ASN A 1 206 ? 10.555 0.561 -2.686 1.00 93.69 206 ASN A C 1
ATOM 1539 O O . ASN A 1 206 ? 11.341 1.084 -3.474 1.00 93.69 206 ASN A O 1
ATOM 1543 N N . ALA A 1 207 ? 9.826 -0.509 -3.020 1.00 94.19 207 ALA A N 1
ATOM 1544 C CA . ALA A 1 207 ? 9.867 -1.105 -4.355 1.00 94.19 207 ALA A CA 1
ATOM 1545 C C . ALA A 1 207 ? 9.415 -0.102 -5.431 1.00 94.19 207 ALA A C 1
ATOM 1547 O O . ALA A 1 207 ? 10.125 0.102 -6.413 1.00 94.19 207 ALA A O 1
ATOM 1548 N N . LEU A 1 208 ? 8.293 0.591 -5.209 1.00 94.69 208 LEU A N 1
ATOM 1549 C CA . LEU A 1 208 ? 7.803 1.648 -6.101 1.00 94.69 208 LEU A CA 1
ATOM 1550 C C . LEU A 1 208 ? 8.807 2.798 -6.241 1.00 94.69 208 LEU A C 1
ATOM 1552 O O . LEU A 1 208 ? 9.030 3.288 -7.343 1.00 94.69 208 LEU A O 1
ATOM 1556 N N . SER A 1 209 ? 9.450 3.195 -5.142 1.00 93.75 209 SER A N 1
ATOM 1557 C CA . SER A 1 209 ? 10.479 4.240 -5.141 1.00 93.75 209 SER A CA 1
ATOM 1558 C C . SER A 1 209 ? 11.707 3.836 -5.958 1.00 93.75 209 SER A C 1
ATOM 1560 O O . SER A 1 209 ? 12.252 4.665 -6.681 1.00 93.75 209 SER A O 1
ATOM 1562 N N . ALA A 1 210 ? 12.117 2.564 -5.893 1.00 93.56 210 ALA A N 1
ATOM 1563 C CA . ALA A 1 210 ? 13.220 2.043 -6.699 1.00 93.56 210 ALA A CA 1
ATOM 1564 C C . ALA A 1 210 ? 12.875 2.042 -8.195 1.00 93.56 210 ALA A C 1
ATOM 1566 O O . ALA A 1 210 ? 13.697 2.457 -9.008 1.00 93.56 210 ALA A O 1
ATOM 1567 N N . VAL A 1 211 ? 11.649 1.644 -8.557 1.00 92.38 211 VAL A N 1
ATOM 1568 C CA . VAL A 1 211 ? 11.158 1.703 -9.946 1.00 92.38 211 VAL A CA 1
ATOM 1569 C C . VAL A 1 211 ? 11.090 3.150 -10.438 1.00 92.38 211 VAL A C 1
ATOM 1571 O O . VAL A 1 211 ? 11.586 3.454 -11.520 1.00 92.38 211 VAL A O 1
ATOM 1574 N N . ARG A 1 212 ? 10.551 4.067 -9.621 1.00 91.12 212 ARG A N 1
ATOM 1575 C CA . ARG A 1 212 ? 10.501 5.502 -9.939 1.00 91.12 212 ARG A CA 1
ATOM 1576 C C . ARG A 1 212 ? 11.896 6.059 -10.199 1.00 91.12 212 ARG A C 1
ATOM 1578 O O . ARG A 1 212 ? 12.093 6.761 -11.184 1.00 91.12 212 ARG A O 1
ATOM 1585 N N . LEU A 1 213 ? 12.849 5.760 -9.316 1.00 90.62 213 LEU A N 1
ATOM 1586 C CA . LEU A 1 213 ? 14.220 6.237 -9.451 1.00 90.62 213 LEU A CA 1
ATOM 1587 C C . LEU A 1 213 ? 14.872 5.695 -10.727 1.00 90.62 213 LEU A C 1
ATOM 1589 O O . LEU A 1 213 ? 15.456 6.472 -11.472 1.00 90.62 213 LEU A O 1
ATOM 1593 N N . TYR A 1 214 ? 14.704 4.403 -11.010 1.00 89.50 214 TYR A N 1
ATOM 1594 C CA . TYR A 1 214 ? 15.157 3.787 -12.258 1.00 89.50 214 TYR A CA 1
ATOM 1595 C C . TYR A 1 214 ? 14.600 4.508 -13.497 1.00 89.50 214 TYR A C 1
ATOM 1597 O O . TYR A 1 214 ? 15.371 4.853 -14.389 1.00 89.50 214 TYR A O 1
ATOM 1605 N N . HIS A 1 215 ? 13.304 4.830 -13.529 1.00 85.94 215 HIS A N 1
ATOM 1606 C CA . HIS A 1 215 ? 12.694 5.534 -14.667 1.00 85.94 215 HIS A CA 1
ATOM 1607 C C . HIS A 1 215 ? 13.210 6.957 -14.836 1.00 85.94 215 HIS A C 1
ATOM 1609 O O . HIS A 1 215 ? 13.537 7.367 -15.945 1.00 85.94 215 HIS A O 1
ATOM 1615 N N . VAL A 1 216 ? 13.313 7.709 -13.737 1.00 86.38 216 VAL A N 1
ATOM 1616 C CA . VAL A 1 216 ? 13.874 9.065 -13.776 1.00 86.38 216 VAL A CA 1
ATOM 1617 C C . VAL A 1 216 ? 15.313 9.026 -14.294 1.00 86.38 216 VAL A C 1
ATOM 1619 O O . VAL A 1 216 ? 15.694 9.869 -15.099 1.00 86.38 216 VAL A O 1
ATOM 1622 N N . SER A 1 217 ? 16.105 8.031 -13.884 1.00 86.62 217 SER A N 1
ATOM 1623 C CA . SER A 1 217 ? 17.471 7.851 -14.375 1.00 86.62 217 SER A CA 1
ATOM 1624 C C . SER A 1 217 ? 17.541 7.528 -15.871 1.00 86.62 217 SER A C 1
ATOM 1626 O O . SER A 1 217 ? 18.425 8.058 -16.539 1.00 86.62 217 SER A O 1
ATOM 1628 N N . LEU A 1 218 ? 16.620 6.718 -16.407 1.00 82.31 218 LEU A N 1
ATOM 1629 C CA . LEU A 1 218 ? 16.545 6.451 -17.849 1.00 82.31 218 LEU A CA 1
ATOM 1630 C C . LEU A 1 218 ? 16.216 7.716 -18.650 1.00 82.31 218 LEU A C 1
ATOM 1632 O O . LEU A 1 218 ? 16.964 8.074 -19.557 1.00 82.31 218 LEU A O 1
ATOM 1636 N N . LEU A 1 219 ? 15.170 8.443 -18.249 1.00 78.94 219 LEU A N 1
ATOM 1637 C CA . LEU A 1 219 ? 14.755 9.679 -18.922 1.00 78.94 219 LEU A CA 1
ATOM 1638 C C . LEU A 1 219 ? 15.868 10.741 -18.908 1.00 78.94 219 LEU A C 1
ATOM 1640 O O . LEU A 1 219 ? 16.102 11.426 -19.902 1.00 78.94 219 LEU A O 1
ATOM 1644 N N . LEU A 1 220 ? 16.603 10.866 -17.797 1.00 79.56 220 LEU A N 1
ATOM 1645 C CA . LEU A 1 220 ? 17.745 11.781 -17.708 1.00 79.56 220 LEU A CA 1
ATOM 1646 C C . LEU A 1 220 ? 18.892 11.389 -18.652 1.00 79.56 220 LEU A C 1
ATOM 1648 O O . LEU A 1 220 ? 19.535 12.271 -19.230 1.00 79.56 220 LEU A O 1
ATOM 1652 N N . ALA A 1 221 ? 19.158 10.091 -18.818 1.00 76.31 221 ALA A N 1
ATOM 1653 C CA . ALA A 1 221 ? 20.193 9.610 -19.730 1.00 76.31 221 ALA A CA 1
ATOM 1654 C C . ALA A 1 221 ? 19.854 9.937 -21.196 1.00 76.31 221 ALA A C 1
ATOM 1656 O O . ALA A 1 221 ? 20.732 10.377 -21.939 1.00 76.31 221 ALA A O 1
ATOM 1657 N N . GLU A 1 222 ? 18.586 9.802 -21.589 1.00 71.00 222 GLU A N 1
ATOM 1658 C CA . GLU A 1 222 ? 18.096 10.131 -22.935 1.00 71.00 222 GLU A CA 1
ATOM 1659 C C . GLU A 1 222 ? 18.185 11.630 -23.245 1.00 71.00 222 GLU A C 1
ATOM 1661 O O . GLU A 1 222 ? 18.694 12.017 -24.303 1.00 71.00 222 GLU A O 1
ATOM 1666 N N . VAL A 1 223 ? 17.767 12.488 -22.305 1.00 71.56 223 VAL A N 1
ATOM 1667 C CA . VAL A 1 223 ? 17.883 13.951 -22.447 1.00 71.56 223 VAL A CA 1
ATOM 1668 C C . VAL A 1 223 ? 19.347 14.361 -22.609 1.00 71.56 223 VAL A C 1
ATOM 1670 O O . VAL A 1 223 ? 19.689 15.090 -23.541 1.00 71.56 223 VAL A O 1
ATOM 1673 N N . THR A 1 224 ? 20.232 13.829 -21.761 1.00 68.88 224 THR A N 1
ATOM 1674 C CA . THR A 1 224 ? 21.670 14.138 -21.816 1.00 68.88 224 THR A CA 1
ATOM 1675 C C . THR A 1 224 ? 22.289 13.679 -23.141 1.00 68.88 224 THR A C 1
ATOM 1677 O O . THR A 1 224 ? 23.090 14.398 -23.742 1.00 68.88 224 THR A O 1
ATOM 1680 N N . ALA A 1 225 ? 21.908 12.499 -23.641 1.00 67.06 225 ALA A N 1
ATOM 1681 C CA . ALA A 1 225 ? 22.371 12.007 -24.936 1.00 67.06 225 ALA A CA 1
ATOM 1682 C C . ALA A 1 225 ? 21.911 12.912 -26.095 1.00 67.06 225 ALA A C 1
ATOM 1684 O O . ALA A 1 225 ? 22.703 13.206 -26.995 1.00 67.06 225 ALA A O 1
ATOM 1685 N N . CYS A 1 226 ? 20.671 13.409 -26.052 1.00 60.81 226 CYS A N 1
ATOM 1686 C CA . CYS A 1 226 ? 20.144 14.345 -27.047 1.00 60.81 226 CYS A CA 1
ATOM 1687 C C . CYS A 1 226 ? 20.871 15.699 -27.032 1.00 60.81 226 CYS A C 1
ATOM 1689 O O . CYS A 1 226 ? 21.219 16.210 -28.098 1.00 60.81 226 CYS A O 1
ATOM 1691 N N . GLU A 1 227 ? 21.147 16.267 -25.856 1.00 67.19 227 GLU A N 1
ATOM 1692 C CA . GLU A 1 227 ? 21.868 17.543 -25.714 1.00 67.19 227 GLU A CA 1
ATOM 1693 C C . GLU A 1 227 ? 23.317 17.462 -26.221 1.00 67.19 227 GLU A C 1
ATOM 1695 O O . GLU A 1 227 ? 23.806 18.369 -26.896 1.00 67.19 227 GLU A O 1
ATOM 1700 N N . VAL A 1 228 ? 24.010 16.346 -25.971 1.00 63.22 228 VAL A N 1
ATOM 1701 C CA . VAL A 1 228 ? 25.377 16.132 -26.478 1.00 63.22 228 VAL A CA 1
ATOM 1702 C C . VAL A 1 228 ? 25.403 16.016 -28.006 1.00 63.22 228 VAL A C 1
ATOM 1704 O O . VAL A 1 228 ? 26.363 16.457 -28.644 1.00 63.22 228 VAL A O 1
ATOM 1707 N N . LEU A 1 229 ? 24.366 15.433 -28.613 1.00 55.50 229 LEU A N 1
ATOM 1708 C CA . LEU A 1 229 ? 24.263 15.291 -30.068 1.00 55.50 229 LEU A CA 1
ATOM 1709 C C . LEU A 1 229 ? 23.890 16.606 -30.767 1.00 55.50 229 LEU A C 1
ATOM 1711 O O . LEU A 1 229 ? 24.347 16.839 -31.887 1.00 55.50 229 LEU A O 1
ATOM 1715 N N . THR A 1 230 ? 23.106 17.473 -30.123 1.00 64.19 230 THR A N 1
ATOM 1716 C CA . THR A 1 230 ? 22.757 18.797 -30.661 1.00 64.19 230 THR A CA 1
ATOM 1717 C C . THR A 1 230 ? 23.875 19.820 -30.473 1.00 64.19 230 THR A C 1
ATOM 1719 O O . THR A 1 230 ? 24.091 20.619 -31.375 1.00 64.19 230 THR A O 1
ATOM 1722 N N . ALA A 1 231 ? 24.657 19.750 -29.390 1.00 59.88 231 ALA A N 1
ATOM 1723 C CA . ALA A 1 231 ? 25.813 20.628 -29.161 1.00 59.88 231 ALA A CA 1
ATOM 1724 C C . ALA A 1 231 ? 27.023 20.351 -30.083 1.00 59.88 231 ALA A C 1
ATOM 1726 O O . ALA A 1 231 ? 27.971 21.133 -30.117 1.00 59.88 231 ALA A O 1
ATOM 1727 N N . ARG A 1 232 ? 27.023 19.222 -30.807 1.00 57.16 232 ARG A N 1
ATOM 1728 C CA . ARG A 1 232 ? 28.070 18.829 -31.772 1.00 57.16 232 ARG A CA 1
ATOM 1729 C C . ARG A 1 232 ? 27.723 19.156 -33.233 1.00 57.16 232 ARG A C 1
ATOM 1731 O O . ARG A 1 232 ? 28.489 18.777 -34.119 1.00 57.16 232 ARG A O 1
ATOM 1738 N N . ARG A 1 233 ? 26.584 19.803 -33.484 1.00 50.81 233 ARG A N 1
ATOM 1739 C CA . ARG A 1 233 ? 26.175 20.328 -34.795 1.00 50.81 233 ARG A CA 1
ATOM 1740 C C . ARG A 1 233 ? 26.331 21.840 -34.826 1.00 50.81 233 ARG A C 1
ATOM 1742 O O . ARG A 1 233 ? 26.665 22.339 -35.920 1.00 50.81 233 ARG A O 1
#

Radius of gyration: 19.7 Å; chains: 1; bounding box: 48×38×64 Å

pLDDT: mean 85.77, std 11.75, range [38.31, 96.94]